Protein AF-A0A4W3JSJ1-F1 (afdb_monomer_lite)

Structure (mmCIF, N/CA/C/O backbone):
data_AF-A0A4W3JSJ1-F1
#
_entry.id   AF-A0A4W3JSJ1-F1
#
loop_
_atom_site.group_PDB
_atom_site.id
_atom_site.type_symbol
_atom_site.label_atom_id
_atom_site.label_alt_id
_atom_site.label_comp_id
_atom_site.label_asym_id
_atom_site.label_entity_id
_atom_site.label_seq_id
_atom_site.pdbx_PDB_ins_code
_atom_site.Cartn_x
_atom_site.Cartn_y
_atom_site.Cartn_z
_atom_site.occupancy
_atom_site.B_iso_or_equiv
_atom_site.auth_seq_id
_atom_site.auth_comp_id
_atom_site.auth_asym_id
_atom_site.auth_atom_id
_atom_site.pdbx_PDB_model_num
ATOM 1 N N . MET A 1 1 ? 6.054 3.143 -50.661 1.00 61.31 1 MET A N 1
ATOM 2 C CA . MET A 1 1 ? 5.652 1.878 -50.011 1.00 61.31 1 MET A CA 1
ATOM 3 C C . MET A 1 1 ? 6.726 0.797 -50.128 1.00 61.31 1 MET A C 1
ATOM 5 O O . MET A 1 1 ? 7.417 0.605 -49.146 1.00 61.31 1 MET A O 1
ATOM 9 N N . ALA A 1 2 ? 6.970 0.144 -51.275 1.00 72.00 2 ALA A N 1
ATOM 10 C CA . ALA A 1 2 ? 7.934 -0.980 -51.334 1.00 72.00 2 ALA A CA 1
ATOM 11 C C . ALA A 1 2 ? 9.383 -0.620 -50.920 1.00 72.00 2 ALA A C 1
ATOM 13 O O . ALA A 1 2 ? 9.986 -1.323 -50.118 1.00 72.00 2 ALA A O 1
ATOM 14 N N . ILE A 1 3 ? 9.917 0.514 -51.394 1.00 77.00 3 ILE A N 1
ATOM 15 C CA . ILE A 1 3 ? 11.263 0.997 -51.008 1.00 77.00 3 ILE A CA 1
ATOM 16 C C . ILE A 1 3 ? 11.329 1.324 -49.507 1.00 77.00 3 ILE A C 1
ATOM 18 O O . ILE A 1 3 ? 12.314 1.034 -48.839 1.00 77.00 3 ILE A O 1
ATOM 22 N N . GLU A 1 4 ? 10.259 1.895 -48.958 1.00 78.38 4 GLU A N 1
ATOM 23 C CA . GLU A 1 4 ? 10.170 2.245 -47.539 1.00 78.38 4 GLU A CA 1
ATOM 24 C C . GLU A 1 4 ? 10.127 0.998 -46.648 1.00 78.38 4 GLU A C 1
ATOM 26 O O . GLU A 1 4 ? 10.831 0.941 -45.642 1.00 78.38 4 GLU A O 1
ATOM 31 N N . ARG A 1 5 ? 9.388 -0.042 -47.061 1.00 87.81 5 ARG A N 1
ATOM 32 C CA . ARG A 1 5 ? 9.402 -1.349 -46.392 1.00 87.81 5 ARG A CA 1
ATOM 33 C C . ARG A 1 5 ? 10.772 -2.011 -46.449 1.00 87.81 5 ARG A C 1
ATOM 35 O O . ARG A 1 5 ? 11.227 -2.509 -45.426 1.00 87.81 5 ARG A O 1
ATOM 42 N N . ALA A 1 6 ? 11.445 -1.974 -47.599 1.00 85.25 6 ALA A N 1
ATOM 43 C CA . ALA A 1 6 ? 12.802 -2.497 -47.736 1.00 85.25 6 ALA A CA 1
ATOM 44 C C . ALA A 1 6 ? 13.790 -1.758 -46.814 1.00 85.25 6 ALA A C 1
ATOM 46 O O . ALA A 1 6 ? 14.608 -2.389 -46.147 1.00 85.25 6 ALA A O 1
ATOM 47 N N . ASN A 1 7 ? 13.666 -0.433 -46.696 1.00 87.38 7 ASN A N 1
ATOM 48 C CA . ASN A 1 7 ? 14.475 0.360 -45.770 1.00 87.38 7 ASN A CA 1
ATOM 49 C C . ASN A 1 7 ? 14.185 -0.003 -44.307 1.00 87.38 7 ASN A C 1
ATOM 51 O O . ASN A 1 7 ? 15.119 -0.217 -43.539 1.00 87.38 7 ASN A O 1
ATOM 55 N N . LEU A 1 8 ? 12.911 -0.125 -43.919 1.00 89.31 8 LEU A N 1
ATOM 56 C CA . LEU A 1 8 ? 12.515 -0.551 -42.571 1.00 89.31 8 LEU A CA 1
ATOM 57 C C . LEU A 1 8 ? 13.001 -1.966 -42.244 1.00 89.31 8 LEU A C 1
ATOM 59 O O . LEU A 1 8 ? 13.513 -2.187 -41.149 1.00 89.31 8 LEU A O 1
ATOM 63 N N . LEU A 1 9 ? 12.914 -2.896 -43.196 1.00 91.44 9 LEU A N 1
ATOM 64 C CA . LEU A 1 9 ? 13.465 -4.243 -43.066 1.00 91.44 9 LEU A CA 1
ATOM 65 C C . LEU A 1 9 ? 14.980 -4.207 -42.857 1.00 91.44 9 LEU A C 1
ATOM 67 O O . LEU A 1 9 ? 15.480 -4.872 -41.953 1.00 91.44 9 LEU A O 1
ATOM 71 N N . ASN A 1 10 ? 15.711 -3.421 -43.648 1.00 90.44 10 ASN A N 1
ATOM 72 C CA . ASN A 1 10 ? 17.160 -3.285 -43.503 1.00 90.44 10 ASN A CA 1
ATOM 73 C C . ASN A 1 10 ? 17.536 -2.692 -42.140 1.00 90.44 10 ASN A C 1
ATOM 75 O O . ASN A 1 10 ? 18.418 -3.221 -41.465 1.00 90.44 10 ASN A O 1
ATOM 79 N N . MET A 1 11 ? 16.825 -1.654 -41.693 1.00 89.25 11 MET A N 1
ATOM 80 C CA . MET A 1 11 ? 17.027 -1.058 -40.370 1.00 89.25 11 MET A CA 1
ATOM 81 C C . MET A 1 11 ? 16.729 -2.051 -39.244 1.00 89.25 11 MET A C 1
ATOM 83 O O . MET A 1 11 ? 17.527 -2.179 -38.317 1.00 89.25 11 MET A O 1
ATOM 87 N N . ALA A 1 12 ? 15.620 -2.791 -39.333 1.00 92.81 12 ALA A N 1
ATOM 88 C CA . ALA A 1 12 ? 15.273 -3.824 -38.362 1.00 92.81 1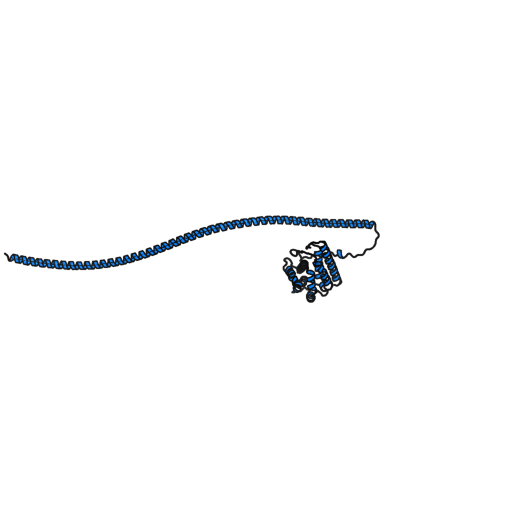2 ALA A CA 1
ATOM 89 C C . ALA A 1 12 ? 16.316 -4.945 -38.339 1.00 92.81 12 ALA A C 1
ATOM 91 O O . ALA A 1 12 ? 16.757 -5.348 -37.269 1.00 92.81 12 ALA A O 1
ATOM 92 N N . ASN A 1 13 ? 16.770 -5.403 -39.505 1.00 92.88 13 ASN A N 1
ATOM 93 C CA . ASN A 1 13 ? 17.790 -6.437 -39.631 1.00 92.88 13 ASN A CA 1
ATOM 94 C C . ASN A 1 13 ? 19.116 -6.013 -38.985 1.00 92.88 13 ASN A C 1
ATOM 96 O O . ASN A 1 13 ? 19.676 -6.763 -38.189 1.00 92.88 13 ASN A O 1
ATOM 100 N N . LEU A 1 14 ? 19.594 -4.799 -39.274 1.00 91.00 14 LEU A N 1
ATOM 101 C CA . LEU A 1 14 ? 20.822 -4.265 -38.680 1.00 91.00 14 LEU A CA 1
ATOM 102 C C . LEU A 1 14 ? 20.681 -4.060 -37.170 1.00 91.00 14 LEU A C 1
ATOM 104 O O . LEU A 1 14 ? 21.581 -4.423 -36.420 1.00 91.00 14 LEU A O 1
ATOM 108 N N . SER A 1 15 ? 19.544 -3.530 -36.717 1.00 92.81 15 SER A N 1
ATOM 109 C CA . SER A 1 15 ? 19.292 -3.304 -35.294 1.00 92.81 15 SER A CA 1
ATOM 110 C C . SER A 1 15 ? 19.188 -4.613 -34.505 1.00 92.81 15 SER A C 1
ATOM 112 O O . SER A 1 15 ? 19.802 -4.725 -33.449 1.00 92.81 15 SER A O 1
ATOM 114 N N . ILE A 1 16 ? 18.482 -5.623 -35.025 1.00 94.00 16 ILE A N 1
ATOM 115 C CA . ILE A 1 16 ? 18.347 -6.939 -34.381 1.00 94.00 16 ILE A CA 1
ATOM 116 C C . ILE A 1 16 ? 19.699 -7.653 -34.327 1.00 94.00 16 ILE A C 1
ATOM 118 O O . ILE A 1 16 ? 20.089 -8.132 -33.265 1.00 94.00 16 ILE A O 1
ATOM 122 N N . LYS A 1 17 ? 20.437 -7.705 -35.445 1.00 90.31 17 LYS A N 1
ATOM 123 C CA . LYS A 1 17 ? 21.762 -8.343 -35.485 1.00 90.31 17 LYS A CA 1
ATOM 124 C C . LYS A 1 17 ? 22.750 -7.649 -34.556 1.00 90.31 17 LYS A C 1
ATOM 126 O O . LYS A 1 17 ? 23.357 -8.316 -33.725 1.00 90.31 17 LYS A O 1
ATOM 131 N N . GLY A 1 18 ? 22.840 -6.321 -34.641 1.00 88.00 18 GLY A N 1
ATOM 132 C CA . GLY A 1 18 ? 23.713 -5.528 -33.780 1.00 88.00 18 GLY A CA 1
ATOM 133 C C . GLY A 1 18 ? 23.373 -5.691 -32.299 1.00 88.00 18 GLY A C 1
ATOM 134 O O . GLY A 1 18 ? 24.276 -5.834 -31.480 1.00 88.00 18 GLY A O 1
ATOM 135 N N . LEU A 1 19 ? 22.083 -5.750 -31.948 1.00 90.12 19 LEU A N 1
ATOM 136 C CA . LEU A 1 19 ? 21.652 -6.008 -30.575 1.00 90.12 19 LEU A CA 1
ATOM 137 C C . LEU A 1 19 ? 22.070 -7.404 -30.097 1.00 90.12 19 LEU A C 1
ATOM 139 O O . LEU A 1 19 ? 22.596 -7.518 -28.997 1.00 90.12 19 LEU A O 1
ATOM 143 N N . ILE A 1 20 ? 21.869 -8.454 -30.900 1.00 89.69 20 ILE A N 1
ATOM 144 C CA . ILE A 1 20 ? 22.255 -9.826 -30.528 1.00 89.69 20 ILE A CA 1
ATOM 145 C C . ILE A 1 20 ? 23.770 -9.927 -30.340 1.00 89.69 20 ILE A C 1
ATOM 147 O O . ILE A 1 20 ? 24.225 -10.412 -29.307 1.00 89.69 20 ILE A O 1
ATOM 151 N N . GLU A 1 21 ? 24.554 -9.451 -31.307 1.00 88.38 21 GLU A N 1
ATOM 152 C CA . GLU A 1 21 ? 26.019 -9.497 -31.250 1.00 88.38 21 GLU A CA 1
ATOM 153 C C . GLU A 1 21 ? 26.554 -8.707 -30.051 1.00 88.38 21 GLU A C 1
ATOM 155 O O . GLU A 1 21 ? 27.370 -9.217 -29.277 1.00 88.38 21 GLU A O 1
ATOM 160 N N . SER A 1 22 ? 26.043 -7.490 -29.844 1.00 86.44 22 SER A N 1
ATOM 161 C CA . SER A 1 22 ? 26.464 -6.642 -28.731 1.00 86.44 22 SER A CA 1
ATOM 162 C C . SER A 1 22 ? 26.055 -7.241 -27.380 1.00 86.44 22 SER A C 1
ATOM 164 O O . SER A 1 22 ? 26.890 -7.322 -26.478 1.00 86.44 22 SER A O 1
ATOM 166 N N . ALA A 1 23 ? 24.837 -7.775 -27.251 1.00 85.62 23 ALA A N 1
ATOM 167 C CA . ALA A 1 23 ? 24.360 -8.411 -26.023 1.00 85.62 23 ALA A CA 1
ATOM 168 C C . ALA A 1 23 ? 25.149 -9.682 -25.669 1.00 85.62 23 ALA A C 1
ATOM 170 O O . ALA A 1 23 ? 25.528 -9.875 -24.512 1.00 85.62 23 ALA A O 1
ATOM 171 N N . LEU A 1 24 ? 25.445 -10.530 -26.661 1.00 83.25 24 LEU A N 1
ATOM 172 C CA . LEU A 1 24 ? 26.255 -11.736 -26.467 1.00 83.25 24 LEU A CA 1
ATOM 173 C C . LEU A 1 24 ? 27.697 -11.397 -26.071 1.00 83.25 24 LEU A C 1
ATOM 175 O O . LEU A 1 24 ? 28.272 -12.091 -25.236 1.00 83.25 24 LEU A O 1
ATOM 179 N N . SER A 1 25 ? 28.264 -10.316 -26.619 1.00 80.69 25 SER A N 1
ATOM 180 C CA . SER A 1 25 ? 29.590 -9.829 -26.218 1.00 80.69 25 SER A CA 1
ATOM 181 C C . SER A 1 25 ? 29.610 -9.237 -24.802 1.00 80.69 25 SER A C 1
ATOM 183 O O . SER A 1 25 ? 30.614 -9.343 -24.101 1.00 80.69 25 SER A O 1
ATOM 185 N N . PHE A 1 26 ? 28.495 -8.640 -24.365 1.00 77.88 26 PHE A N 1
ATOM 186 C CA . PHE A 1 26 ? 28.358 -8.001 -23.057 1.00 77.88 26 PHE A CA 1
ATOM 187 C C . PHE A 1 26 ? 28.199 -9.021 -21.915 1.00 77.88 26 PHE A C 1
ATOM 189 O O . PHE A 1 26 ? 28.711 -8.803 -20.817 1.00 77.88 26 PHE A O 1
ATOM 196 N N . GLY A 1 27 ? 27.523 -10.151 -22.167 1.00 71.81 27 GLY A N 1
ATOM 197 C CA . GLY A 1 27 ? 27.492 -11.320 -21.273 1.00 71.81 27 GLY A CA 1
ATOM 198 C C . GLY A 1 27 ? 26.774 -11.122 -19.928 1.00 71.81 27 GLY A C 1
ATOM 199 O O . GLY A 1 27 ? 26.917 -11.950 -19.029 1.00 71.81 27 GLY A O 1
ATOM 200 N N . ARG A 1 28 ? 26.018 -10.031 -19.768 1.00 79.94 28 ARG A N 1
ATOM 201 C CA . ARG A 1 28 ? 25.217 -9.697 -18.577 1.00 79.94 28 ARG A CA 1
ATOM 202 C C . ARG A 1 28 ? 23.780 -9.371 -18.981 1.00 79.94 28 ARG A C 1
ATOM 204 O O . ARG A 1 28 ? 23.524 -9.059 -20.141 1.00 79.94 28 ARG A O 1
ATOM 211 N N . THR A 1 29 ? 22.864 -9.413 -18.016 1.00 84.38 29 THR A N 1
ATOM 212 C CA . THR A 1 29 ? 21.471 -8.987 -18.202 1.00 84.38 29 THR A CA 1
ATOM 213 C C . THR A 1 29 ? 21.416 -7.526 -18.659 1.00 84.38 29 THR A C 1
ATOM 215 O O . THR A 1 29 ? 22.067 -6.668 -18.060 1.00 84.38 29 THR A O 1
ATOM 218 N N . LEU A 1 30 ? 20.653 -7.250 -19.719 1.00 87.06 30 LEU A N 1
ATOM 219 C CA . LEU A 1 30 ? 20.476 -5.904 -20.267 1.00 87.06 30 LEU A CA 1
ATOM 220 C C . LEU A 1 30 ? 19.443 -5.114 -19.459 1.00 87.06 30 LEU A C 1
ATOM 222 O O . LEU A 1 30 ? 18.371 -5.636 -19.139 1.00 87.06 30 LEU A O 1
ATOM 226 N N . ASP A 1 31 ? 19.744 -3.849 -19.187 1.00 86.25 31 ASP A N 1
ATOM 227 C CA . ASP A 1 31 ? 18.828 -2.884 -18.581 1.00 86.25 31 ASP A CA 1
ATOM 228 C C . ASP A 1 31 ? 18.267 -1.903 -19.629 1.00 86.25 31 ASP A C 1
ATOM 230 O O . ASP A 1 31 ? 18.554 -1.991 -20.827 1.00 86.25 31 ASP A O 1
ATOM 234 N N . SER A 1 32 ? 17.408 -0.983 -19.190 1.00 81.94 32 SER A N 1
ATOM 235 C CA . SER A 1 32 ? 16.757 0.001 -20.057 1.00 81.94 32 SER A CA 1
ATOM 236 C C . SER A 1 32 ? 17.676 1.122 -20.549 1.00 81.94 32 SER A C 1
ATOM 238 O O . SER A 1 32 ? 17.326 1.793 -21.524 1.00 81.94 32 SER A O 1
ATOM 240 N N . ASP A 1 33 ? 18.857 1.294 -19.951 1.00 81.00 33 ASP A N 1
ATOM 241 C CA . ASP A 1 33 ? 19.857 2.293 -20.347 1.00 81.00 33 ASP A CA 1
ATOM 242 C C . ASP A 1 33 ? 20.770 1.789 -21.481 1.00 81.00 33 ASP A C 1
ATOM 244 O O . ASP A 1 33 ? 21.545 2.554 -22.065 1.00 81.00 33 ASP A O 1
ATOM 248 N N . TYR A 1 34 ? 20.666 0.509 -21.848 1.00 85.12 34 TYR A N 1
ATOM 249 C CA . TYR A 1 34 ? 21.478 -0.085 -22.899 1.00 85.12 34 TYR A CA 1
ATOM 250 C C . TYR A 1 34 ? 21.106 0.445 -24.298 1.00 85.12 34 TYR A C 1
ATOM 252 O O . TYR A 1 34 ? 20.073 0.099 -24.878 1.00 85.12 34 TYR A O 1
ATOM 260 N N . ALA A 1 35 ? 21.980 1.274 -24.876 1.00 83.94 35 ALA A N 1
ATOM 261 C CA . ALA A 1 35 ? 21.709 2.008 -26.116 1.00 83.94 35 ALA A CA 1
ATOM 262 C C . ALA A 1 35 ? 21.294 1.134 -27.326 1.00 83.94 35 ALA A C 1
ATOM 264 O O . ALA A 1 35 ? 20.301 1.483 -27.974 1.00 83.94 35 ALA A O 1
ATOM 265 N N . PRO A 1 36 ? 21.938 -0.019 -27.627 1.00 86.75 36 PRO A N 1
ATOM 266 C CA . PRO A 1 36 ? 21.490 -0.890 -28.721 1.00 86.75 36 PRO A CA 1
ATOM 267 C C . PRO A 1 36 ? 20.053 -1.397 -28.537 1.00 86.75 36 PRO A C 1
ATOM 269 O O . PRO A 1 36 ? 19.311 -1.564 -29.507 1.00 86.75 36 PRO A O 1
ATOM 272 N N . LEU A 1 37 ? 19.634 -1.607 -27.285 1.00 88.81 37 LEU A N 1
ATOM 273 C CA . LEU A 1 37 ? 18.285 -2.051 -26.954 1.00 88.81 37 LEU A CA 1
ATOM 274 C C . LEU A 1 37 ? 17.259 -0.917 -27.082 1.00 88.81 37 LEU A C 1
ATOM 276 O O . LEU A 1 37 ? 16.163 -1.135 -27.602 1.00 88.81 37 LEU A O 1
ATOM 280 N N . GLN A 1 38 ? 17.614 0.304 -26.674 1.00 87.69 38 GLN A N 1
ATOM 281 C CA . GLN A 1 38 ? 16.773 1.480 -26.914 1.00 87.69 38 GLN A CA 1
ATOM 282 C C . GLN A 1 38 ? 16.535 1.684 -28.414 1.00 87.69 38 GLN A C 1
ATOM 284 O O . GLN A 1 38 ? 15.391 1.852 -28.842 1.00 87.69 38 GLN A O 1
ATOM 289 N N . GLN A 1 39 ? 17.596 1.591 -29.221 1.00 86.69 39 GLN A N 1
ATOM 290 C CA . GLN A 1 39 ? 17.512 1.713 -30.673 1.00 86.69 39 GLN A CA 1
ATOM 291 C C . GLN A 1 39 ? 16.602 0.641 -31.284 1.00 86.69 39 GLN A C 1
ATOM 293 O O . GLN A 1 39 ? 15.748 0.961 -32.113 1.00 86.69 39 GLN A O 1
ATOM 298 N N . PHE A 1 40 ? 16.725 -0.608 -30.829 1.00 92.69 40 PHE A N 1
ATOM 299 C CA . PHE A 1 40 ? 15.843 -1.696 -31.242 1.00 92.69 40 PHE A CA 1
ATOM 300 C C . PHE A 1 40 ? 14.364 -1.374 -31.013 1.00 92.69 40 PHE A C 1
ATOM 302 O O . PHE A 1 40 ? 13.563 -1.496 -31.941 1.00 92.69 40 PHE A O 1
ATOM 309 N N . PHE A 1 41 ? 13.985 -0.900 -29.823 1.00 91.94 41 PHE A N 1
ATOM 310 C CA . PHE A 1 41 ? 12.584 -0.566 -29.552 1.00 91.94 41 PHE A CA 1
ATOM 311 C C . PHE A 1 41 ? 12.063 0.570 -30.434 1.00 91.94 41 PHE A C 1
ATOM 313 O O . PHE A 1 41 ? 10.909 0.520 -30.866 1.00 91.94 41 PHE A O 1
ATOM 320 N N . VAL A 1 42 ? 12.899 1.563 -30.746 1.00 89.31 42 VAL A N 1
ATOM 321 C CA . VAL A 1 42 ? 12.520 2.647 -31.659 1.00 89.31 42 VAL A CA 1
ATOM 322 C C . VAL A 1 42 ? 12.305 2.106 -33.074 1.00 89.31 42 VAL A C 1
ATOM 324 O O . VAL A 1 42 ? 11.280 2.403 -33.688 1.00 89.31 42 VAL A O 1
ATOM 327 N N . VAL A 1 43 ? 13.213 1.276 -33.594 1.00 91.31 43 VAL A N 1
ATOM 328 C CA . VAL A 1 43 ? 13.074 0.678 -34.933 1.00 91.31 43 VAL A CA 1
ATOM 329 C C . VAL A 1 43 ? 11.835 -0.219 -35.011 1.00 91.31 43 VAL A C 1
ATOM 331 O O . VAL A 1 43 ? 11.063 -0.121 -35.968 1.00 91.31 43 VAL A O 1
ATOM 334 N N . MET A 1 44 ? 11.581 -1.029 -33.980 1.00 94.12 44 MET A N 1
ATOM 335 C CA . MET A 1 44 ? 10.384 -1.870 -33.906 1.00 94.12 44 MET A CA 1
ATOM 336 C C . MET A 1 44 ? 9.093 -1.056 -33.870 1.00 94.12 44 MET A C 1
ATOM 338 O O . MET A 1 44 ? 8.129 -1.407 -34.548 1.00 94.12 44 MET A O 1
ATOM 342 N N . GLU A 1 45 ? 9.065 0.057 -33.137 1.00 92.00 45 GLU A N 1
ATOM 343 C CA . GLU A 1 45 ? 7.921 0.967 -33.132 1.00 92.00 45 GLU A CA 1
ATOM 344 C C . GLU A 1 45 ? 7.631 1.522 -34.535 1.00 92.00 45 GLU A C 1
ATOM 346 O O . GLU A 1 45 ? 6.472 1.553 -34.948 1.00 92.00 45 GLU A O 1
ATOM 351 N N . HIS A 1 46 ? 8.661 1.917 -35.291 1.00 89.81 46 HIS A N 1
ATOM 352 C CA . HIS A 1 46 ? 8.493 2.399 -36.666 1.00 89.81 46 HIS A CA 1
ATOM 353 C C . HIS A 1 46 ? 7.975 1.298 -37.596 1.00 89.81 46 HIS A C 1
ATOM 355 O O . HIS A 1 46 ? 7.035 1.533 -38.358 1.00 89.81 46 HIS A O 1
ATOM 361 N N . CYS A 1 47 ? 8.520 0.084 -37.483 1.00 92.69 47 CYS A N 1
ATOM 362 C CA . CYS A 1 47 ? 8.061 -1.070 -38.256 1.00 92.69 47 CYS A CA 1
ATOM 363 C C . CYS A 1 47 ? 6.578 -1.364 -38.002 1.00 92.69 47 CYS A C 1
ATOM 365 O O . CYS A 1 47 ? 5.816 -1.566 -38.946 1.00 92.69 47 CYS A O 1
ATOM 367 N N . LEU A 1 48 ? 6.150 -1.333 -36.737 1.00 92.56 48 LEU A N 1
ATOM 368 C CA . LEU A 1 48 ? 4.759 -1.585 -36.369 1.00 92.56 48 LEU A CA 1
ATOM 369 C C . LEU A 1 48 ? 3.833 -0.396 -36.655 1.00 92.56 48 LEU A C 1
ATOM 371 O O . LEU A 1 48 ? 2.626 -0.585 -36.744 1.00 92.56 48 LEU A O 1
ATOM 375 N N . LYS A 1 49 ? 4.337 0.830 -36.801 1.00 90.50 49 LYS A N 1
ATOM 376 C CA . LYS A 1 49 ? 3.517 1.984 -37.207 1.00 90.50 49 LYS A CA 1
ATOM 377 C C . LYS A 1 49 ? 3.304 2.065 -38.718 1.00 90.50 49 LYS A C 1
ATOM 379 O O . LYS A 1 49 ? 2.328 2.678 -39.150 1.00 90.50 49 LYS A O 1
ATOM 384 N N . HIS A 1 50 ? 4.190 1.475 -39.517 1.00 90.81 50 HIS A N 1
ATOM 385 C CA . HIS A 1 50 ? 4.128 1.573 -40.972 1.00 90.81 50 HIS A CA 1
ATOM 386 C C . HIS A 1 50 ? 2.828 0.967 -41.527 1.00 90.81 50 HIS A C 1
ATOM 388 O O . HIS A 1 50 ? 2.587 -0.237 -41.425 1.00 90.81 50 HIS A O 1
ATOM 394 N N . GLY A 1 51 ? 2.015 1.803 -42.178 1.00 87.25 51 GLY A N 1
ATOM 395 C CA . GLY A 1 51 ? 0.735 1.411 -42.777 1.00 87.25 51 GLY A CA 1
ATOM 396 C C . GLY A 1 51 ? -0.408 1.230 -41.772 1.00 87.25 51 GLY A C 1
ATOM 397 O O . GLY A 1 51 ? -1.404 0.589 -42.100 1.00 87.25 51 GLY A O 1
ATOM 398 N N . LEU A 1 52 ? -0.286 1.759 -40.548 1.00 89.81 52 LEU A N 1
ATOM 399 C CA . LEU A 1 52 ? -1.382 1.778 -39.577 1.00 89.81 52 LEU A CA 1
ATOM 400 C C . LEU A 1 52 ? -2.467 2.783 -40.015 1.00 89.81 52 LEU A C 1
ATOM 402 O O . LEU A 1 52 ? -2.192 3.959 -40.253 1.00 89.81 52 LEU A O 1
ATOM 406 N N . LYS A 1 53 ? -3.725 2.338 -40.081 1.00 87.88 53 LYS A N 1
ATOM 407 C CA . LYS A 1 53 ? -4.873 3.147 -40.514 1.00 87.88 53 LYS A CA 1
ATOM 408 C C . LYS A 1 53 ? -5.196 4.232 -39.485 1.00 87.88 53 LYS A C 1
ATOM 410 O O . LYS A 1 53 ? -5.754 3.955 -38.422 1.00 87.88 53 LYS A O 1
ATOM 415 N N . VAL A 1 54 ? -4.958 5.495 -39.830 1.00 68.62 54 VAL A N 1
ATOM 416 C CA . VAL A 1 54 ? -5.297 6.642 -38.971 1.00 68.62 54 VAL A CA 1
ATOM 417 C C . VAL A 1 54 ? -6.785 7.000 -39.121 1.00 68.62 54 VAL A C 1
ATOM 419 O O . VAL A 1 54 ? -7.148 7.919 -39.852 1.00 68.62 54 VAL A O 1
ATOM 422 N N . LYS A 1 55 ? -7.694 6.286 -38.441 1.00 57.06 55 LYS A N 1
ATOM 423 C CA . LYS A 1 55 ? -9.109 6.708 -38.357 1.00 57.06 55 LYS A CA 1
ATOM 424 C C . LYS A 1 55 ? -9.328 7.656 -37.173 1.00 57.06 55 LYS A C 1
ATOM 426 O O . LYS A 1 55 ? -9.338 7.216 -36.029 1.00 57.06 55 LYS A O 1
ATOM 431 N N . LYS A 1 56 ? -9.600 8.937 -37.453 1.00 48.50 56 LYS A N 1
ATOM 432 C CA . LYS A 1 56 ? -10.256 9.855 -36.504 1.00 48.50 56 LYS A CA 1
ATOM 433 C C . LYS A 1 56 ? -11.754 9.537 -36.487 1.00 48.50 56 LYS A C 1
ATOM 435 O O . LYS A 1 56 ? -12.492 10.039 -37.329 1.00 48.50 56 LYS A O 1
ATOM 440 N N . SER A 1 57 ? -12.207 8.665 -35.590 1.00 44.03 57 SER A N 1
ATOM 441 C CA . SER A 1 57 ? -13.645 8.447 -35.378 1.00 44.03 57 SER A CA 1
ATOM 442 C C . SER A 1 57 ? -14.120 9.259 -34.176 1.00 44.03 57 SER A C 1
ATOM 444 O O . SER A 1 57 ? -13.525 9.176 -33.107 1.00 44.03 57 SER A O 1
ATOM 446 N N . PHE A 1 58 ? -15.203 10.022 -34.340 1.00 48.84 58 PHE A N 1
ATOM 447 C CA . PHE A 1 58 ? -15.786 10.880 -33.296 1.00 48.84 58 PHE A CA 1
ATOM 448 C C . PHE A 1 58 ? -16.434 10.076 -32.146 1.00 48.84 58 PHE A C 1
ATOM 450 O O . PHE A 1 58 ? -16.713 10.635 -31.093 1.00 48.84 58 PHE A O 1
ATOM 457 N N . LEU A 1 59 ? -16.641 8.763 -32.327 1.00 53.22 59 LEU A N 1
ATOM 458 C CA . LEU A 1 59 ? -17.227 7.853 -31.328 1.00 53.22 59 LEU A CA 1
ATOM 459 C C . LEU A 1 59 ? -16.529 6.476 -31.255 1.00 53.22 59 LEU A C 1
ATOM 461 O O . LEU A 1 59 ? -17.039 5.551 -30.630 1.00 53.22 59 LEU A O 1
ATOM 465 N N . GLY A 1 60 ? -15.388 6.301 -31.931 1.00 44.97 60 GLY A N 1
ATOM 466 C CA . GLY A 1 60 ? -14.720 5.005 -32.074 1.00 44.97 60 GLY A CA 1
ATOM 467 C C . GLY A 1 60 ? -13.274 5.055 -31.603 1.00 44.97 60 GLY A C 1
ATOM 468 O O . GLY A 1 60 ? -12.519 5.911 -32.051 1.00 44.97 60 GLY A O 1
ATOM 469 N N . HIS A 1 61 ? -12.920 4.124 -30.717 1.00 46.16 61 HIS A N 1
ATOM 470 C CA . HIS A 1 61 ? -11.579 3.773 -30.249 1.00 46.16 61 HIS A CA 1
ATOM 471 C C . HIS A 1 61 ? -10.480 4.191 -31.240 1.00 46.16 61 HIS A C 1
ATOM 473 O O . HIS A 1 61 ? -10.445 3.716 -32.378 1.00 46.16 61 HIS A O 1
ATOM 479 N N . ASN A 1 62 ? -9.590 5.094 -30.813 1.00 50.56 62 ASN A N 1
ATOM 480 C CA . ASN A 1 62 ? -8.417 5.475 -31.597 1.00 50.56 62 ASN A CA 1
ATOM 481 C C . ASN A 1 62 ? -7.659 4.202 -32.003 1.00 50.56 62 ASN A C 1
ATOM 483 O O . ASN A 1 62 ? -7.178 3.476 -31.127 1.00 50.56 62 ASN A O 1
ATOM 487 N N . LYS A 1 63 ? -7.524 3.951 -33.315 1.00 64.94 63 LYS A N 1
ATOM 488 C CA . LYS A 1 63 ? -6.721 2.852 -33.888 1.00 64.94 63 LYS A CA 1
ATOM 489 C C . LYS A 1 63 ? -5.232 3.155 -33.735 1.00 64.94 63 LYS A C 1
ATOM 491 O O . LYS A 1 63 ? -4.511 3.423 -34.687 1.00 64.94 63 LYS A O 1
ATOM 496 N N . SER A 1 64 ? -4.815 3.224 -32.482 1.00 81.75 64 SER A N 1
ATOM 497 C CA . SER A 1 64 ? -3.436 3.383 -32.055 1.00 81.75 64 SER A CA 1
ATOM 498 C C . SER A 1 64 ? -2.686 2.060 -32.182 1.00 81.75 64 SER A C 1
ATOM 500 O O . SER A 1 64 ? -3.303 1.001 -32.300 1.00 81.75 64 SER A O 1
ATOM 502 N N . LEU A 1 65 ? -1.356 2.117 -32.088 1.00 87.25 65 LEU A N 1
ATOM 503 C CA . LEU A 1 65 ? -0.493 0.934 -32.088 1.00 87.25 65 LEU A CA 1
ATOM 504 C C . LEU A 1 65 ? -0.870 -0.086 -30.991 1.00 87.25 65 LEU A C 1
ATOM 506 O O . LEU A 1 65 ? -0.594 -1.269 -31.139 1.00 87.25 65 LEU A O 1
ATOM 510 N N . TRP A 1 66 ? -1.541 0.348 -29.919 1.00 91.31 66 TRP A N 1
ATOM 511 C CA . TRP A 1 66 ? -2.031 -0.549 -28.872 1.00 91.31 66 TRP A CA 1
ATOM 512 C C . TRP A 1 66 ? -3.111 -1.521 -29.356 1.00 91.31 66 TRP A C 1
ATOM 514 O O . TRP A 1 66 ? -3.105 -2.669 -28.939 1.00 91.31 66 TRP A O 1
ATOM 524 N N . GLY A 1 67 ? -4.007 -1.101 -30.255 1.00 89.19 67 GLY A N 1
ATOM 525 C CA . GLY A 1 67 ? -5.156 -1.917 -30.675 1.00 89.19 67 GLY A CA 1
ATOM 526 C C . GLY A 1 67 ? -4.771 -3.286 -31.261 1.00 89.19 67 GLY A C 1
ATOM 527 O O . GLY A 1 67 ? -5.267 -4.304 -30.779 1.00 89.19 67 GLY A O 1
ATOM 528 N N . PRO A 1 68 ? -3.855 -3.347 -32.247 1.00 89.88 68 PRO A N 1
ATOM 529 C CA . PRO A 1 68 ? -3.329 -4.614 -32.753 1.00 89.88 68 PRO A CA 1
ATOM 530 C C . PRO A 1 68 ? -2.634 -5.466 -31.688 1.00 89.88 68 PRO A C 1
ATOM 532 O O . PRO A 1 68 ? -2.745 -6.684 -31.720 1.00 89.88 68 PRO A O 1
ATOM 535 N N . LEU A 1 69 ? -1.914 -4.847 -30.749 1.00 91.81 69 LEU A N 1
ATOM 536 C CA . LEU A 1 69 ? -1.162 -5.568 -29.716 1.00 91.81 69 LEU A CA 1
ATOM 537 C C . LEU A 1 69 ? -2.078 -6.133 -28.623 1.00 91.81 69 LEU A C 1
ATOM 539 O O . LEU A 1 69 ? -1.844 -7.229 -28.124 1.00 91.81 69 LEU A O 1
ATOM 543 N N . GLU A 1 70 ? -3.160 -5.430 -28.301 1.00 90.56 70 GLU A N 1
ATOM 544 C CA . GLU A 1 70 ? -4.203 -5.906 -27.392 1.00 90.56 70 GLU A CA 1
ATOM 545 C C . GLU A 1 70 ? -4.912 -7.142 -27.963 1.00 90.56 70 GLU A C 1
ATOM 547 O O . GLU A 1 70 ? -5.250 -8.060 -27.224 1.00 90.56 70 GLU A O 1
ATOM 552 N N . LEU A 1 71 ? -5.049 -7.240 -29.292 1.00 89.12 71 LEU A N 1
ATOM 553 C CA . LEU A 1 71 ? -5.641 -8.408 -29.948 1.00 89.12 71 LEU A CA 1
ATOM 554 C C . LEU A 1 71 ? -4.867 -9.712 -29.679 1.00 89.12 71 LEU A C 1
ATOM 556 O O . LEU A 1 71 ? -5.467 -10.787 -29.734 1.00 89.12 71 LEU A O 1
ATOM 560 N N . VAL A 1 72 ? -3.569 -9.636 -29.357 1.00 90.19 72 VAL A N 1
ATOM 561 C CA . VAL A 1 72 ? -2.733 -10.815 -29.076 1.00 90.19 72 VAL A CA 1
ATOM 562 C C . VAL A 1 72 ? -3.321 -11.649 -27.938 1.00 90.19 72 VAL A C 1
ATOM 564 O O . VAL A 1 72 ? -3.306 -12.873 -28.042 1.00 90.19 72 VAL A O 1
ATOM 567 N N . GLU A 1 73 ? -3.914 -11.030 -26.908 1.00 90.25 73 GLU A N 1
ATOM 568 C CA . GLU A 1 73 ? -4.508 -11.766 -25.776 1.00 90.25 73 GLU A CA 1
ATOM 569 C C . GLU A 1 73 ? -5.623 -12.725 -26.224 1.00 90.25 73 GLU A C 1
ATOM 571 O O . GLU A 1 73 ? -5.802 -13.797 -25.650 1.00 90.25 73 GLU A O 1
ATOM 576 N N . LYS A 1 74 ? -6.358 -12.358 -27.285 1.00 87.25 74 LYS A N 1
ATOM 577 C CA . LYS A 1 74 ? -7.460 -13.161 -27.835 1.00 87.25 74 LYS A CA 1
ATOM 578 C C . LYS A 1 74 ? -6.963 -14.300 -28.716 1.00 87.25 74 LYS A C 1
ATOM 580 O O . LYS A 1 74 ? -7.698 -15.257 -28.943 1.00 87.25 74 LYS A O 1
ATOM 585 N N . LEU A 1 75 ? -5.750 -14.176 -29.252 1.00 87.50 75 LEU A N 1
ATOM 586 C CA . LEU A 1 75 ? -5.146 -15.163 -30.145 1.00 87.50 75 LEU A CA 1
ATOM 587 C C . LEU A 1 75 ? -4.273 -16.159 -29.384 1.00 87.50 75 LEU A C 1
ATOM 589 O O . LEU A 1 75 ? -4.234 -17.334 -29.738 1.00 87.50 75 LEU A O 1
ATOM 593 N N . CYS A 1 76 ? -3.579 -15.685 -28.353 1.00 88.50 76 CYS A N 1
ATOM 594 C CA . CYS A 1 76 ? -2.545 -16.414 -27.638 1.00 88.50 76 CYS A CA 1
ATOM 595 C C . CYS A 1 76 ? -2.757 -16.178 -26.123 1.00 88.50 76 CYS A C 1
ATOM 597 O O . CYS A 1 76 ? -2.361 -15.129 -25.618 1.00 88.50 76 CYS A O 1
ATOM 599 N N . PRO A 1 77 ? -3.388 -17.126 -25.385 1.00 85.56 77 PRO A N 1
ATOM 600 C CA . PRO A 1 77 ? -3.765 -16.947 -23.974 1.00 85.56 77 PRO A CA 1
ATOM 601 C C . PRO A 1 77 ? -2.605 -16.569 -23.043 1.00 85.56 77 PRO A C 1
ATOM 603 O O . PRO A 1 77 ? -2.805 -15.841 -22.075 1.00 85.56 77 PRO A O 1
ATOM 606 N N . GLU A 1 78 ? -1.385 -17.012 -23.364 1.00 84.81 78 GLU A N 1
ATOM 607 C CA . GLU A 1 78 ? -0.148 -16.657 -22.650 1.00 84.81 78 GLU A CA 1
ATOM 608 C C . GLU A 1 78 ? 0.111 -15.138 -22.633 1.00 84.81 78 GLU A C 1
ATOM 610 O O . GLU A 1 78 ? 0.643 -14.606 -21.663 1.00 84.81 78 GLU A O 1
ATOM 615 N N . ALA A 1 79 ? -0.328 -14.410 -23.666 1.00 88.31 79 ALA A N 1
ATOM 616 C CA . ALA A 1 79 ? -0.162 -12.961 -23.748 1.00 88.31 79 ALA A CA 1
ATOM 617 C C . ALA A 1 79 ? -1.115 -12.186 -22.820 1.00 88.31 79 ALA A C 1
ATOM 619 O O . ALA A 1 79 ? -0.922 -10.983 -22.623 1.00 88.31 79 ALA A O 1
ATOM 620 N N . GLY A 1 80 ? -2.124 -12.848 -22.239 1.00 89.75 80 GLY A N 1
ATOM 621 C CA . GLY A 1 80 ? -3.096 -12.215 -21.346 1.00 89.75 80 GLY A CA 1
ATOM 622 C C . GLY A 1 80 ? -2.450 -11.596 -20.106 1.00 89.75 80 GLY A C 1
ATOM 623 O O . GLY A 1 80 ? -2.843 -10.507 -19.691 1.00 89.75 80 GLY A O 1
ATOM 624 N N . GLU A 1 81 ? -1.405 -12.224 -19.559 1.00 90.12 81 GLU A N 1
ATOM 625 C CA . GLU A 1 81 ? -0.660 -11.683 -18.416 1.00 90.12 81 GLU A CA 1
ATOM 626 C C . GLU A 1 81 ? 0.056 -10.374 -18.776 1.00 90.12 81 GLU A C 1
ATOM 628 O O . GLU A 1 81 ? 0.006 -9.407 -18.012 1.00 90.12 81 GLU A O 1
ATOM 633 N N . VAL A 1 82 ? 0.667 -10.300 -19.965 1.00 91.75 82 VAL A N 1
ATOM 634 C CA . VAL A 1 82 ? 1.357 -9.089 -20.437 1.00 91.75 82 VAL A CA 1
ATOM 635 C C . VAL A 1 82 ? 0.361 -7.965 -20.669 1.00 91.75 82 VAL A C 1
ATOM 637 O O . VAL A 1 82 ? 0.584 -6.840 -20.228 1.00 91.75 82 VAL A O 1
ATOM 640 N N . VAL A 1 83 ? -0.750 -8.257 -21.347 1.00 91.75 83 VAL A N 1
ATOM 641 C CA . VAL A 1 83 ? -1.768 -7.251 -21.666 1.00 91.75 83 VAL A CA 1
ATOM 642 C C . VAL A 1 83 ? -2.430 -6.715 -20.395 1.00 91.75 83 VAL A C 1
ATOM 644 O O . VAL A 1 83 ? -2.554 -5.497 -20.246 1.00 91.75 83 VAL A O 1
ATOM 647 N N . ALA A 1 84 ? -2.761 -7.588 -19.437 1.00 91.00 84 ALA A N 1
ATOM 648 C CA . ALA A 1 84 ? -3.234 -7.176 -18.117 1.00 91.00 84 ALA A CA 1
ATOM 649 C C . ALA A 1 84 ? -2.199 -6.298 -17.394 1.00 91.00 84 ALA A C 1
ATOM 651 O O . ALA A 1 84 ? -2.532 -5.201 -16.946 1.00 91.00 84 ALA A O 1
ATOM 652 N N . SER A 1 85 ? -0.929 -6.717 -17.372 1.00 90.81 85 SER A N 1
ATOM 653 C CA . SER A 1 85 ? 0.157 -5.967 -16.726 1.00 90.81 85 SER A CA 1
ATOM 654 C C . SER A 1 85 ? 0.340 -4.560 -17.301 1.00 90.81 85 SER A C 1
ATOM 656 O O . SER A 1 85 ? 0.605 -3.622 -16.555 1.00 90.81 85 SER A O 1
ATOM 658 N N . VAL A 1 86 ? 0.186 -4.389 -18.619 1.00 91.50 86 VAL A N 1
ATOM 659 C CA . VAL A 1 86 ? 0.261 -3.072 -19.275 1.00 91.50 86 VAL A CA 1
ATOM 660 C C . VAL A 1 86 ? -0.950 -2.205 -18.939 1.00 91.50 86 VAL A C 1
ATOM 662 O O . VAL A 1 86 ? -0.800 -0.999 -18.741 1.00 91.50 86 VAL A O 1
ATOM 665 N N . ARG A 1 87 ? -2.152 -2.795 -18.880 1.00 88.88 87 ARG A N 1
ATOM 666 C CA . ARG A 1 87 ? -3.392 -2.073 -18.559 1.00 88.88 87 ARG A CA 1
ATOM 667 C C . ARG A 1 87 ? -3.383 -1.532 -17.132 1.00 88.88 87 ARG A C 1
ATOM 669 O O . ARG A 1 87 ? -3.842 -0.413 -16.914 1.00 88.88 87 ARG A O 1
ATOM 676 N N . ASP A 1 88 ? -2.838 -2.312 -16.207 1.00 88.12 88 ASP A N 1
ATOM 677 C CA . ASP A 1 88 ? -2.823 -1.999 -14.779 1.00 88.12 88 ASP A CA 1
ATOM 678 C C . ASP A 1 88 ? -1.571 -1.197 -14.366 1.00 88.12 88 ASP A C 1
ATOM 680 O O . ASP A 1 88 ? -1.395 -0.875 -13.189 1.00 88.12 88 ASP A O 1
ATOM 684 N N . LEU A 1 89 ? -0.691 -0.847 -15.318 1.00 86.44 89 LEU A N 1
ATOM 685 C CA . LEU A 1 89 ? 0.549 -0.125 -15.037 1.00 86.44 89 LEU A CA 1
ATOM 686 C C . LEU A 1 89 ? 0.268 1.349 -14.671 1.00 86.44 89 LEU A C 1
ATOM 688 O O . LEU A 1 89 ? -0.192 2.123 -15.520 1.00 86.44 89 LEU A O 1
ATOM 692 N N . PRO A 1 90 ? 0.574 1.786 -13.433 1.00 79.81 90 PRO A N 1
ATOM 693 C CA . PRO A 1 90 ? 0.345 3.164 -13.023 1.00 79.81 90 PRO A CA 1
ATOM 694 C C . PRO A 1 90 ? 1.337 4.099 -13.726 1.00 79.81 90 PRO A C 1
ATOM 696 O O . PRO A 1 90 ? 2.537 3.842 -13.747 1.00 79.81 90 PRO A O 1
ATOM 699 N N . GLY A 1 91 ? 0.835 5.205 -14.277 1.00 79.00 91 GLY A N 1
ATOM 700 C CA . GLY A 1 91 ? 1.652 6.240 -14.924 1.00 79.00 91 GLY A CA 1
ATOM 701 C C . GLY A 1 91 ? 1.534 6.301 -16.449 1.00 79.00 91 GLY A C 1
ATOM 702 O O . GLY A 1 91 ? 1.782 7.367 -17.000 1.00 79.00 91 GLY A O 1
ATOM 703 N N . LEU A 1 92 ? 1.068 5.234 -17.115 1.00 83.75 92 LEU A N 1
ATOM 704 C CA . LEU A 1 92 ? 0.841 5.216 -18.567 1.00 83.75 92 LEU A CA 1
ATOM 705 C C . LEU A 1 92 ? -0.498 5.850 -18.958 1.00 83.75 92 LEU A C 1
ATOM 707 O O . LEU A 1 92 ? -1.574 5.301 -18.704 1.00 83.75 92 LEU A O 1
ATOM 711 N N . LYS A 1 93 ? -0.434 6.986 -19.646 1.00 82.38 93 LYS A N 1
ATOM 712 C CA . LYS A 1 93 ? -1.597 7.771 -20.077 1.00 82.38 93 LYS A CA 1
ATOM 713 C C . LYS A 1 93 ? -1.923 7.569 -21.550 1.00 82.38 93 LYS A C 1
ATOM 715 O O . LYS A 1 93 ? -3.089 7.694 -21.926 1.00 82.38 93 LYS A O 1
ATOM 720 N N . THR A 1 94 ? -0.936 7.256 -22.393 1.00 87.12 94 THR A N 1
ATOM 721 C CA . THR A 1 94 ? -1.139 7.170 -23.844 1.00 87.12 94 THR A CA 1
ATOM 722 C C . THR A 1 94 ? -1.184 5.724 -24.351 1.00 87.12 94 THR A C 1
ATOM 724 O O . THR A 1 94 ? -0.482 4.848 -23.839 1.00 87.12 94 THR A O 1
ATOM 727 N N . PRO A 1 95 ? -1.956 5.438 -25.418 1.00 86.81 95 PRO A N 1
ATOM 728 C CA . PRO A 1 95 ? -1.906 4.130 -26.069 1.00 86.81 95 PRO A CA 1
ATOM 729 C C . PRO A 1 95 ? -0.526 3.798 -26.657 1.00 86.81 95 PRO A C 1
ATOM 731 O O . PRO A 1 95 ? -0.156 2.632 -26.760 1.00 86.81 95 PRO A O 1
ATOM 734 N N . LEU A 1 96 ? 0.260 4.811 -27.033 1.00 87.00 96 LEU A N 1
ATOM 735 C CA . LEU A 1 96 ? 1.624 4.601 -27.514 1.00 87.00 96 LEU A CA 1
ATOM 736 C C . LEU A 1 96 ? 2.551 4.136 -26.382 1.00 87.00 96 LEU A C 1
ATOM 738 O O . LEU A 1 96 ? 3.303 3.182 -26.572 1.00 87.00 96 LEU A O 1
ATOM 742 N N . GLY A 1 97 ? 2.446 4.744 -25.198 1.00 89.50 97 GLY A N 1
ATOM 743 C CA . GLY A 1 97 ? 3.159 4.301 -23.999 1.00 89.50 97 GLY A CA 1
ATOM 744 C C . GLY A 1 97 ? 2.796 2.868 -23.604 1.00 89.50 97 GLY A C 1
ATOM 745 O O . GLY A 1 97 ? 3.677 2.071 -23.287 1.00 89.50 97 GLY A O 1
ATOM 746 N N . ARG A 1 98 ? 1.520 2.483 -23.748 1.00 90.94 98 ARG A N 1
ATOM 747 C CA . ARG A 1 98 ? 1.074 1.087 -23.566 1.00 90.94 98 ARG A CA 1
ATOM 748 C C . ARG A 1 98 ? 1.727 0.125 -24.554 1.00 90.94 98 ARG A C 1
ATOM 750 O O . ARG A 1 98 ? 2.261 -0.898 -24.136 1.00 90.94 98 ARG A O 1
ATOM 757 N N . ALA A 1 99 ? 1.769 0.470 -25.840 1.00 92.06 99 ALA A N 1
ATOM 758 C CA . ALA A 1 99 ? 2.463 -0.342 -26.841 1.00 92.06 99 ALA A CA 1
ATOM 759 C C . ALA A 1 99 ? 3.964 -0.500 -26.527 1.00 92.06 99 ALA A C 1
ATOM 761 O O . ALA A 1 99 ? 4.517 -1.591 -26.643 1.00 92.06 99 ALA A O 1
ATOM 762 N N . ARG A 1 100 ? 4.622 0.567 -26.063 1.00 91.94 100 ARG A N 1
ATOM 763 C CA . ARG A 1 100 ? 6.037 0.545 -25.658 1.00 91.94 100 ARG A CA 1
ATOM 764 C C . ARG A 1 100 ? 6.306 -0.324 -24.437 1.00 91.94 100 ARG A C 1
ATOM 766 O O . ARG A 1 100 ? 7.320 -1.024 -24.413 1.00 91.94 100 ARG A O 1
ATOM 773 N N . ALA A 1 101 ? 5.427 -0.279 -23.440 1.00 93.06 101 ALA A N 1
ATOM 774 C CA . ALA A 1 101 ? 5.509 -1.151 -22.273 1.00 93.06 101 ALA A CA 1
ATOM 775 C C . ALA A 1 101 ? 5.294 -2.615 -22.668 1.00 93.06 101 ALA A C 1
ATOM 777 O O . ALA A 1 101 ? 6.048 -3.487 -22.248 1.00 93.06 101 ALA A O 1
ATOM 778 N N . TRP A 1 102 ? 4.327 -2.873 -23.549 1.00 94.88 102 TRP A N 1
ATOM 779 C CA . TRP A 1 102 ? 4.055 -4.210 -24.065 1.00 94.88 102 TRP A CA 1
ATOM 780 C C . TRP A 1 102 ? 5.251 -4.811 -24.801 1.00 94.88 102 TRP A C 1
ATOM 782 O O . TRP A 1 102 ? 5.611 -5.950 -24.528 1.00 94.88 102 TRP A O 1
ATOM 792 N N . LEU A 1 103 ? 5.919 -4.041 -25.670 1.00 94.25 103 LEU A N 1
ATOM 793 C CA . LEU A 1 103 ? 7.122 -4.500 -26.376 1.00 94.25 103 LEU A CA 1
ATOM 794 C C . LEU A 1 103 ? 8.241 -4.906 -25.407 1.00 94.25 103 LEU A C 1
ATOM 796 O O . LEU A 1 103 ? 8.879 -5.939 -25.607 1.00 94.25 103 LEU A O 1
ATOM 800 N N . ARG A 1 104 ? 8.450 -4.123 -24.341 1.00 93.38 104 ARG A N 1
ATOM 801 C CA . ARG A 1 104 ? 9.448 -4.416 -23.300 1.00 93.38 104 ARG A CA 1
ATOM 802 C C . ARG A 1 104 ? 9.099 -5.686 -22.530 1.00 93.38 104 ARG A C 1
ATOM 804 O O . ARG A 1 104 ? 9.944 -6.564 -22.395 1.00 93.38 104 ARG A O 1
ATOM 811 N N . LEU A 1 105 ? 7.850 -5.821 -22.087 1.00 93.44 105 LEU A N 1
ATOM 812 C CA . LEU A 1 105 ? 7.392 -6.996 -21.341 1.00 93.44 105 LEU A CA 1
ATOM 813 C C . LEU A 1 105 ? 7.404 -8.271 -22.196 1.00 93.44 105 LEU A C 1
ATOM 815 O O . LEU A 1 105 ? 7.862 -9.313 -21.736 1.00 93.44 105 LEU A O 1
ATOM 819 N N . ALA A 1 106 ? 6.974 -8.192 -23.456 1.00 94.38 106 ALA A N 1
ATOM 820 C CA . ALA A 1 106 ? 7.028 -9.311 -24.394 1.00 94.38 106 ALA A CA 1
ATOM 821 C C . ALA A 1 106 ? 8.470 -9.767 -24.678 1.00 94.38 106 ALA A C 1
ATOM 823 O O . ALA A 1 106 ? 8.723 -10.963 -24.848 1.00 94.38 106 ALA A O 1
ATOM 824 N N . MET A 1 107 ? 9.421 -8.826 -24.708 1.00 93.31 107 MET A N 1
ATOM 825 C CA . MET A 1 107 ? 10.846 -9.135 -24.821 1.00 93.31 107 MET A CA 1
ATOM 826 C C . MET A 1 107 ? 11.391 -9.802 -23.553 1.00 93.31 107 MET A C 1
ATOM 828 O O . MET A 1 107 ? 12.061 -10.823 -23.666 1.00 93.31 107 MET A O 1
ATOM 832 N N . MET A 1 108 ? 11.059 -9.291 -22.362 1.00 92.62 108 MET A N 1
ATOM 833 C CA . MET A 1 108 ? 11.446 -9.914 -21.085 1.00 92.62 108 MET A CA 1
ATOM 834 C C . MET A 1 108 ? 10.893 -11.340 -20.947 1.00 92.62 108 MET A C 1
ATOM 836 O O . MET A 1 108 ? 11.573 -12.224 -20.437 1.00 92.62 108 MET A O 1
ATOM 840 N N . GLN A 1 109 ? 9.685 -11.592 -21.461 1.00 92.75 109 GLN A N 1
ATOM 841 C CA . GLN A 1 109 ? 9.104 -12.935 -21.527 1.00 92.75 109 GLN A CA 1
ATOM 842 C C . GLN A 1 109 ? 9.703 -13.825 -22.626 1.00 92.75 109 GLN A C 1
ATOM 844 O O . GLN A 1 109 ? 9.371 -15.006 -22.682 1.00 92.75 109 GLN A O 1
ATOM 849 N N . LYS A 1 110 ? 10.563 -13.289 -23.505 1.00 94.75 110 LYS A N 1
ATOM 850 C CA . LYS A 1 110 ? 11.159 -14.007 -24.647 1.00 94.75 110 LYS A CA 1
ATOM 851 C C . LYS A 1 110 ? 10.111 -14.570 -25.615 1.00 94.75 110 LYS A C 1
ATOM 853 O O . LYS A 1 110 ? 10.274 -15.650 -26.176 1.00 94.75 110 LYS A O 1
ATOM 858 N N . LYS A 1 111 ? 9.005 -13.837 -25.777 1.00 94.69 111 LYS A N 1
ATOM 859 C CA . LYS A 1 111 ? 7.829 -14.239 -26.572 1.00 94.69 111 LYS A CA 1
ATOM 860 C C . LYS A 1 111 ? 7.432 -13.211 -27.630 1.00 94.69 111 LYS A C 1
ATOM 862 O O . LYS A 1 111 ? 6.454 -13.408 -28.345 1.00 94.69 111 LYS A O 1
ATOM 867 N N . LEU A 1 112 ? 8.196 -12.123 -27.775 1.00 95.19 112 LEU A N 1
ATOM 868 C CA . LEU A 1 112 ? 7.902 -11.044 -28.724 1.00 95.19 112 LEU A CA 1
ATOM 869 C C . LEU A 1 112 ? 7.695 -11.554 -30.162 1.00 95.19 112 LEU A C 1
ATOM 871 O O . LEU A 1 112 ? 6.719 -11.177 -30.811 1.00 95.19 112 LEU A O 1
ATOM 875 N N . ALA A 1 113 ? 8.577 -12.433 -30.646 1.00 95.25 113 ALA A N 1
ATOM 876 C CA . ALA A 1 113 ? 8.456 -13.019 -31.980 1.00 95.25 113 ALA A CA 1
ATOM 877 C C . ALA A 1 113 ? 7.180 -13.864 -32.124 1.00 95.25 113 ALA A C 1
ATOM 879 O O . ALA A 1 113 ? 6.472 -13.763 -33.125 1.00 95.25 113 ALA A O 1
ATOM 880 N N . ASP A 1 114 ? 6.861 -14.673 -31.113 1.00 94.62 114 ASP A N 1
ATOM 881 C CA . ASP A 1 114 ? 5.698 -15.559 -31.131 1.00 94.62 114 ASP A CA 1
ATOM 882 C C . ASP A 1 114 ? 4.389 -14.765 -31.120 1.00 94.62 114 ASP A C 1
ATOM 884 O O . ASP A 1 114 ? 3.496 -15.041 -31.921 1.00 94.62 114 ASP A O 1
ATOM 888 N N . TYR A 1 115 ? 4.303 -13.718 -30.297 1.00 95.12 115 TYR A N 1
ATOM 889 C CA . TYR A 1 115 ? 3.137 -12.837 -30.234 1.00 95.12 115 TYR A CA 1
ATOM 890 C C . TYR A 1 115 ? 2.884 -12.101 -31.554 1.00 95.12 115 TYR A C 1
ATOM 892 O O . TYR A 1 115 ? 1.748 -12.069 -32.034 1.00 95.12 115 TYR A O 1
ATOM 900 N N . LEU A 1 116 ? 3.928 -11.556 -32.187 1.00 94.62 116 LEU A N 1
ATOM 901 C CA . LEU A 1 116 ? 3.784 -10.910 -33.496 1.00 94.62 116 LEU A CA 1
ATOM 902 C C . LEU A 1 116 ? 3.431 -11.922 -34.594 1.00 94.62 116 LEU A C 1
ATOM 904 O O . LEU A 1 116 ? 2.607 -11.624 -35.459 1.00 94.62 116 LEU A O 1
ATOM 908 N N . ARG A 1 117 ? 3.964 -13.149 -34.524 1.00 94.06 117 ARG A N 1
ATOM 909 C CA . ARG A 1 117 ? 3.566 -14.239 -35.425 1.00 94.06 117 ARG A CA 1
ATOM 910 C C . ARG A 1 117 ? 2.078 -14.573 -35.278 1.00 94.06 117 ARG A C 1
ATOM 912 O O . ARG A 1 117 ? 1.414 -14.733 -36.301 1.00 94.06 117 ARG A O 1
ATOM 919 N N . CYS A 1 118 ? 1.538 -14.621 -34.052 1.00 92.62 118 CYS A N 1
ATOM 920 C CA . CYS A 1 118 ? 0.102 -14.836 -33.811 1.00 92.62 118 CYS A CA 1
ATOM 921 C C . CYS A 1 118 ? -0.749 -13.806 -34.583 1.00 92.62 118 CYS A C 1
ATOM 923 O O . CYS A 1 118 ? -1.724 -14.177 -35.240 1.00 92.62 118 CYS A O 1
ATOM 925 N N . LEU A 1 119 ? -0.357 -12.524 -34.558 1.00 90.88 119 LEU A N 1
ATOM 926 C CA . LEU A 1 119 ? -1.056 -11.455 -35.286 1.00 90.88 119 LEU A CA 1
ATOM 927 C C . LEU A 1 119 ? -0.983 -11.638 -36.803 1.00 90.88 119 LEU A C 1
ATOM 929 O O . LEU A 1 119 ? -1.997 -11.506 -37.485 1.00 90.88 119 LEU A O 1
ATOM 933 N N . MET A 1 120 ? 0.195 -11.975 -37.329 1.00 90.81 120 MET A N 1
ATOM 934 C CA . MET A 1 120 ? 0.404 -12.145 -38.770 1.00 90.81 120 MET A CA 1
ATOM 935 C C . MET A 1 120 ? -0.363 -13.331 -39.363 1.00 90.81 120 MET A C 1
ATOM 937 O O . MET A 1 120 ? -0.722 -13.295 -40.538 1.00 90.81 120 MET A O 1
ATOM 941 N N . ILE A 1 121 ? -0.636 -14.371 -38.569 1.00 91.25 121 ILE A N 1
ATOM 942 C CA . ILE A 1 121 ? -1.460 -15.513 -38.997 1.00 91.25 121 ILE A CA 1
ATOM 943 C C . ILE A 1 121 ? -2.916 -15.076 -39.218 1.00 91.25 121 ILE A C 1
ATOM 945 O O . ILE A 1 121 ? -3.575 -15.548 -40.143 1.00 91.25 121 ILE A O 1
ATOM 949 N N . ARG A 1 122 ? -3.420 -14.145 -38.401 1.00 89.69 122 ARG A N 1
ATOM 950 C CA . ARG A 1 122 ? -4.797 -13.634 -38.458 1.00 89.69 122 ARG A CA 1
ATOM 951 C C . ARG A 1 122 ? -4.881 -12.300 -39.195 1.00 89.69 122 ARG A C 1
ATOM 953 O O . ARG A 1 122 ? -5.362 -11.298 -38.658 1.00 89.69 122 ARG A O 1
ATOM 960 N N . LYS A 1 123 ? -4.440 -12.301 -40.462 1.00 89.94 123 LYS A N 1
ATOM 961 C CA . LYS A 1 123 ? -4.513 -11.126 -41.353 1.00 89.94 123 LYS A CA 1
ATOM 962 C C . LYS A 1 123 ? -5.934 -10.577 -41.494 1.00 89.94 123 LYS A C 1
ATOM 964 O O . LYS A 1 123 ? -6.097 -9.374 -41.665 1.00 89.94 123 LYS A O 1
ATOM 969 N N . ASP A 1 124 ? -6.949 -11.434 -41.378 1.00 89.31 124 ASP A N 1
ATOM 970 C CA . ASP A 1 124 ? -8.363 -11.054 -41.378 1.00 89.31 124 ASP A CA 1
ATOM 971 C C . ASP A 1 124 ? -8.675 -10.016 -40.291 1.00 89.31 124 ASP A C 1
ATOM 973 O O . ASP A 1 124 ? -9.261 -8.978 -40.587 1.00 89.31 124 ASP A O 1
ATOM 977 N N . LEU A 1 125 ? -8.198 -10.238 -39.065 1.00 88.88 125 LEU A N 1
ATOM 978 C CA . LEU A 1 125 ? -8.373 -9.298 -37.958 1.00 88.88 125 LEU A CA 1
ATOM 979 C C . LEU A 1 125 ? -7.384 -8.128 -38.040 1.00 88.88 125 LEU A C 1
ATOM 981 O O . LEU A 1 125 ? -7.738 -6.986 -37.753 1.00 88.88 125 LEU A O 1
ATOM 985 N N . LEU A 1 126 ? -6.143 -8.391 -38.462 1.00 88.88 126 LEU A N 1
ATOM 986 C CA . LEU A 1 126 ? -5.093 -7.372 -38.542 1.00 88.88 126 LEU A CA 1
ATOM 987 C C . LEU A 1 126 ? -5.395 -6.298 -39.606 1.00 88.88 126 LEU A C 1
ATOM 989 O O . LEU A 1 126 ? -5.079 -5.121 -39.407 1.00 88.88 126 LEU A O 1
ATOM 993 N N . SER A 1 127 ? -6.090 -6.679 -40.684 1.00 90.19 127 SER A N 1
ATOM 994 C CA . SER A 1 127 ? -6.572 -5.780 -41.743 1.00 90.19 127 SER A CA 1
ATOM 995 C C . SER A 1 127 ? -7.521 -4.690 -41.235 1.00 90.19 127 SER A C 1
ATOM 997 O O . SER A 1 127 ? -7.678 -3.647 -41.874 1.00 90.19 127 SER A O 1
ATOM 999 N N . GLU A 1 128 ? -8.128 -4.857 -40.055 1.00 89.06 128 GLU A N 1
ATOM 1000 C CA . GLU A 1 128 ? -8.922 -3.799 -39.438 1.00 89.06 128 GLU A CA 1
ATOM 1001 C C . GLU A 1 128 ? -8.049 -2.582 -39.065 1.00 89.06 128 GLU A C 1
ATOM 1003 O O . GLU A 1 128 ? -8.515 -1.432 -39.111 1.00 89.06 128 GLU A O 1
ATOM 1008 N N . PHE A 1 129 ? -6.790 -2.827 -38.709 1.00 89.50 129 PHE A N 1
ATOM 1009 C CA . PHE A 1 129 ? -5.860 -1.827 -38.197 1.00 89.50 129 PHE A CA 1
ATOM 1010 C C . PHE A 1 129 ? -4.833 -1.378 -39.231 1.00 89.50 129 PHE A C 1
ATOM 1012 O O . PHE A 1 129 ? -4.450 -0.213 -39.208 1.00 89.50 129 PHE A O 1
ATOM 1019 N N . TYR A 1 130 ? -4.424 -2.255 -40.147 1.00 91.69 130 TYR A N 1
ATOM 1020 C CA . TYR A 1 130 ? -3.388 -1.970 -41.140 1.00 91.69 130 TYR A CA 1
ATOM 1021 C C . TYR A 1 130 ? -3.938 -1.897 -42.564 1.00 91.69 130 TYR A C 1
ATOM 1023 O O . TYR A 1 130 ? -4.949 -2.516 -42.897 1.00 91.69 130 TYR A O 1
ATOM 1031 N N . GLU A 1 131 ? -3.287 -1.094 -43.399 1.00 91.19 131 GLU A N 1
ATOM 1032 C CA . GLU A 1 131 ? -3.427 -1.124 -44.855 1.00 91.19 131 GLU A CA 1
ATOM 1033 C C . GLU A 1 131 ? -2.798 -2.397 -45.428 1.00 91.19 131 GLU A C 1
ATOM 1035 O O . GLU A 1 131 ? -1.849 -2.931 -44.859 1.00 91.19 131 GLU A O 1
ATOM 1040 N N . ASP A 1 132 ? -3.288 -2.867 -46.575 1.00 89.31 132 ASP A N 1
ATOM 1041 C CA . ASP A 1 132 ? -2.805 -4.118 -47.178 1.00 89.31 132 ASP A CA 1
ATOM 1042 C C . ASP A 1 132 ? -1.321 -4.037 -47.570 1.00 89.31 132 ASP A C 1
ATOM 1044 O O . ASP A 1 132 ? -0.618 -5.039 -47.543 1.00 89.31 132 ASP A O 1
ATOM 1048 N N . THR A 1 133 ? -0.822 -2.825 -47.840 1.00 89.50 133 THR A N 1
ATOM 1049 C CA . THR A 1 133 ? 0.588 -2.545 -48.152 1.00 89.50 133 THR A CA 1
ATOM 1050 C C . THR A 1 133 ? 1.465 -2.285 -46.921 1.00 89.50 133 THR A C 1
ATOM 1052 O O . THR A 1 133 ? 2.619 -1.860 -47.070 1.00 89.50 133 THR A O 1
ATOM 1055 N N . ALA A 1 134 ? 0.927 -2.448 -45.708 1.00 92.31 134 ALA A N 1
ATOM 1056 C CA . ALA A 1 134 ? 1.663 -2.264 -44.461 1.00 92.31 134 ALA A CA 1
ATOM 1057 C C . ALA A 1 134 ? 2.780 -3.301 -44.306 1.00 92.31 134 ALA A C 1
ATOM 1059 O O . ALA A 1 134 ? 2.675 -4.424 -44.785 1.00 92.31 134 ALA A O 1
ATOM 1060 N N . LEU A 1 135 ? 3.833 -2.955 -43.563 1.00 92.62 135 LEU A N 1
ATOM 1061 C CA . LEU A 1 135 ? 5.016 -3.805 -43.444 1.00 92.62 135 LEU A CA 1
ATOM 1062 C C . LEU A 1 135 ? 4.670 -5.168 -42.832 1.00 92.62 135 LEU A C 1
ATOM 1064 O O . LEU A 1 135 ? 5.120 -6.197 -43.318 1.00 92.62 135 LEU A O 1
ATOM 1068 N N . ILE A 1 136 ? 3.831 -5.175 -41.791 1.00 92.44 136 ILE A N 1
ATOM 1069 C CA . ILE A 1 136 ? 3.422 -6.402 -41.091 1.00 92.44 136 ILE A CA 1
ATOM 1070 C C . ILE A 1 136 ? 2.460 -7.281 -41.911 1.00 92.44 136 ILE A C 1
ATOM 1072 O O . ILE A 1 136 ? 2.274 -8.454 -41.594 1.00 92.44 136 ILE A O 1
ATOM 1076 N N . MET A 1 137 ? 1.843 -6.724 -42.958 1.00 91.69 137 MET A N 1
ATOM 1077 C CA . MET A 1 137 ? 0.917 -7.441 -43.841 1.00 91.69 137 MET A CA 1
ATOM 1078 C C . MET A 1 137 ? 1.643 -8.138 -45.001 1.00 91.69 137 MET A C 1
ATOM 1080 O O . MET A 1 137 ? 1.074 -9.048 -45.611 1.00 91.69 137 MET A O 1
ATOM 1084 N N . GLU A 1 138 ? 2.898 -7.766 -45.249 1.00 93.69 138 GLU A N 1
ATOM 1085 C CA . GLU A 1 138 ? 3.724 -8.185 -46.384 1.00 93.69 138 GLU A CA 1
ATOM 1086 C C . GLU A 1 138 ? 4.846 -9.153 -45.950 1.00 93.69 138 GLU A C 1
ATOM 1088 O O . GLU A 1 138 ? 4.996 -9.481 -44.767 1.00 93.69 138 GLU A O 1
ATOM 1093 N N . GLU A 1 139 ? 5.629 -9.651 -46.912 1.00 92.19 139 GLU A N 1
ATOM 1094 C CA . GLU A 1 139 ? 6.705 -10.625 -46.665 1.00 92.19 139 GLU A CA 1
ATOM 1095 C C . GLU A 1 139 ? 7.811 -10.069 -45.759 1.00 92.19 139 GLU A C 1
ATOM 1097 O O . GLU A 1 139 ? 8.345 -10.796 -44.918 1.00 92.19 139 GLU A O 1
ATOM 1102 N N . GLU A 1 140 ? 8.116 -8.772 -45.859 1.00 93.50 140 GLU A N 1
ATOM 1103 C CA . GLU A 1 140 ? 9.134 -8.114 -45.040 1.00 93.50 140 GLU A CA 1
ATOM 1104 C C . GLU A 1 140 ? 8.822 -8.246 -43.540 1.00 93.50 140 GLU A C 1
ATOM 1106 O O . GLU A 1 140 ? 9.720 -8.505 -42.738 1.00 93.50 140 GLU A O 1
ATOM 1111 N N . GLY A 1 141 ? 7.545 -8.154 -43.149 1.00 93.62 141 GLY A N 1
ATOM 1112 C CA . GLY A 1 141 ? 7.110 -8.374 -41.770 1.00 93.62 141 GLY A CA 1
ATOM 1113 C C . GLY A 1 141 ? 7.388 -9.795 -41.277 1.00 93.62 141 GLY A C 1
ATOM 1114 O O . GLY A 1 141 ? 7.851 -9.975 -40.149 1.00 93.62 141 GLY A O 1
ATOM 1115 N N . ALA A 1 142 ? 7.178 -10.802 -42.132 1.00 94.19 142 ALA A N 1
ATOM 1116 C CA . ALA A 1 142 ? 7.450 -12.199 -41.793 1.00 94.19 142 ALA A CA 1
ATOM 1117 C C . ALA A 1 142 ? 8.948 -12.428 -41.556 1.00 94.19 142 ALA A C 1
ATOM 1119 O O . ALA A 1 142 ? 9.328 -13.126 -40.613 1.00 94.19 142 ALA A O 1
ATOM 1120 N N . VAL A 1 143 ? 9.795 -11.793 -42.374 1.00 95.81 143 VAL A N 1
ATOM 1121 C CA . VAL A 1 143 ? 11.253 -11.837 -42.218 1.00 95.81 143 VAL A CA 1
ATOM 1122 C C . VAL A 1 143 ? 11.674 -11.197 -40.897 1.00 95.81 143 VAL A C 1
ATOM 1124 O O . VAL A 1 143 ? 12.416 -11.825 -40.143 1.00 95.81 143 VAL A O 1
ATOM 1127 N N . ILE A 1 144 ? 11.163 -10.004 -40.561 1.00 96.12 144 ILE A N 1
ATOM 1128 C CA . ILE A 1 144 ? 11.464 -9.350 -39.274 1.00 96.12 144 ILE A CA 1
ATOM 1129 C C . ILE A 1 144 ? 11.067 -10.256 -38.107 1.00 96.12 144 ILE A C 1
ATOM 1131 O O . ILE A 1 144 ? 11.884 -10.497 -37.222 1.00 96.12 144 ILE A O 1
ATOM 1135 N N . VAL A 1 145 ? 9.855 -10.819 -38.113 1.00 95.88 145 VAL A N 1
ATOM 1136 C CA . VAL A 1 145 ? 9.401 -11.731 -37.048 1.00 95.88 145 VAL A CA 1
ATOM 1137 C C . VAL A 1 145 ? 10.273 -12.986 -36.951 1.00 95.88 145 VAL A C 1
ATOM 1139 O O . VAL A 1 145 ? 10.539 -13.460 -35.846 1.00 95.88 145 VAL A O 1
ATOM 1142 N N . GLY A 1 146 ? 10.766 -13.507 -38.076 1.00 95.56 146 GLY A N 1
ATOM 1143 C CA . GLY A 1 146 ? 11.752 -14.587 -38.094 1.00 95.56 146 GLY A CA 1
ATOM 1144 C C . GLY A 1 146 ? 13.068 -14.201 -37.413 1.00 95.56 146 GLY A C 1
ATOM 1145 O O . GLY A 1 146 ? 13.575 -14.960 -36.590 1.00 95.56 146 GLY A O 1
ATOM 1146 N N . LEU A 1 147 ? 13.587 -13.002 -37.693 1.00 94.62 147 LEU A N 1
ATOM 1147 C CA . LEU A 1 147 ? 14.809 -12.482 -37.070 1.00 94.62 147 LEU A CA 1
ATOM 1148 C C . LEU A 1 147 ? 14.646 -12.260 -35.559 1.00 94.62 147 LEU A C 1
ATOM 1150 O O . LEU A 1 147 ? 15.571 -12.539 -34.797 1.00 94.62 147 LEU A O 1
ATOM 1154 N N . LEU A 1 148 ? 13.462 -11.827 -35.108 1.00 96.50 148 LEU A N 1
ATOM 1155 C CA . LEU A 1 148 ? 13.166 -11.605 -33.687 1.00 96.50 148 LEU A CA 1
ATOM 1156 C C . LEU A 1 148 ? 13.301 -12.872 -32.831 1.00 96.50 148 LEU A C 1
ATOM 1158 O O . LEU A 1 148 ? 13.544 -12.755 -31.634 1.00 96.50 148 LEU A O 1
ATOM 1162 N N . VAL A 1 149 ? 13.191 -14.074 -33.411 1.00 95.44 149 VAL A N 1
ATOM 1163 C CA . VAL A 1 149 ? 13.412 -15.338 -32.679 1.00 95.44 149 VAL A CA 1
ATOM 1164 C C . VAL A 1 149 ? 14.828 -15.397 -32.094 1.00 95.44 149 VAL A C 1
ATOM 1166 O O . VAL A 1 149 ? 15.026 -15.936 -31.005 1.00 95.44 149 VAL A O 1
ATOM 1169 N N . GLY A 1 150 ? 15.806 -14.789 -32.773 1.00 92.56 150 GLY A N 1
ATOM 1170 C CA . GLY A 1 150 ? 17.181 -14.691 -32.285 1.00 92.56 150 GLY A CA 1
ATOM 1171 C C . GLY A 1 150 ? 17.310 -13.907 -30.978 1.00 92.56 150 GLY A C 1
ATOM 1172 O O . GLY A 1 150 ? 18.234 -14.162 -30.216 1.00 92.56 150 GLY A O 1
ATOM 1173 N N . LEU A 1 151 ? 16.364 -13.016 -30.660 1.00 93.31 151 LEU A N 1
ATOM 1174 C CA . LEU A 1 151 ? 16.381 -12.238 -29.417 1.00 93.31 151 LEU A CA 1
ATOM 1175 C C . LEU A 1 151 ? 16.058 -13.077 -28.175 1.00 93.31 151 LEU A C 1
ATOM 1177 O O . LEU A 1 151 ? 16.343 -12.635 -27.068 1.00 93.31 151 LEU A O 1
ATOM 1181 N N . ASN A 1 152 ? 15.525 -14.295 -28.321 1.00 92.75 152 ASN A N 1
ATOM 1182 C CA . ASN A 1 152 ? 15.189 -15.154 -27.179 1.00 92.75 152 ASN A CA 1
ATOM 1183 C C . ASN A 1 152 ? 16.425 -15.548 -26.343 1.00 92.75 152 ASN A C 1
ATOM 1185 O O . ASN A 1 152 ? 16.301 -15.896 -25.163 1.00 92.75 152 ASN A O 1
ATOM 1189 N N . VAL A 1 153 ? 17.627 -15.477 -26.928 1.00 89.88 153 VAL A N 1
ATOM 1190 C CA . VAL A 1 153 ? 18.891 -15.731 -26.214 1.00 89.88 153 VAL A CA 1
ATOM 1191 C C . VAL A 1 153 ? 19.276 -14.590 -25.273 1.00 89.88 153 VAL A C 1
ATOM 1193 O O . VAL A 1 153 ? 20.051 -14.804 -24.347 1.00 89.88 153 VAL A O 1
ATOM 1196 N N . ILE A 1 154 ? 18.722 -13.395 -25.481 1.00 90.12 154 ILE A N 1
ATOM 1197 C CA . ILE A 1 154 ? 19.021 -12.211 -24.683 1.00 90.12 154 ILE A CA 1
ATOM 1198 C C . ILE A 1 154 ? 18.292 -12.313 -23.343 1.00 90.12 154 ILE A C 1
ATOM 1200 O O . ILE A 1 154 ? 17.127 -12.712 -23.274 1.00 90.12 154 ILE A O 1
ATOM 1204 N N . ASP A 1 155 ? 18.992 -11.970 -22.268 1.00 88.25 155 ASP A N 1
ATOM 1205 C CA . ASP A 1 155 ? 18.405 -11.778 -20.948 1.00 88.25 155 ASP A CA 1
ATOM 1206 C C . ASP A 1 155 ? 18.266 -10.277 -20.682 1.00 88.25 155 ASP A C 1
ATOM 1208 O O . ASP A 1 155 ? 19.250 -9.540 -20.737 1.00 88.25 155 ASP A O 1
ATOM 1212 N N . ALA A 1 156 ? 17.039 -9.816 -20.452 1.00 89.12 156 ALA A N 1
ATOM 1213 C CA . ALA A 1 156 ? 16.719 -8.406 -20.287 1.00 89.12 156 ALA A CA 1
ATOM 1214 C C . ALA A 1 156 ? 15.838 -8.222 -19.052 1.00 89.12 156 ALA A C 1
ATOM 1216 O O . ALA A 1 156 ? 14.841 -8.924 -18.882 1.00 89.12 156 ALA A O 1
ATOM 1217 N N . ASN A 1 157 ? 16.181 -7.244 -18.219 1.00 88.19 157 ASN A N 1
ATOM 1218 C CA . ASN A 1 157 ? 15.407 -6.864 -17.047 1.00 88.19 157 ASN A CA 1
ATOM 1219 C C . ASN A 1 157 ? 15.057 -5.377 -17.138 1.00 88.19 157 ASN A C 1
ATOM 1221 O O . ASN A 1 157 ? 15.824 -4.513 -16.719 1.00 88.19 157 ASN A O 1
ATOM 1225 N N . LEU A 1 158 ? 13.912 -5.083 -17.755 1.00 85.31 158 LEU A N 1
ATOM 1226 C CA . LEU A 1 158 ? 13.538 -3.726 -18.143 1.00 85.31 158 LEU A CA 1
ATOM 1227 C C . LEU A 1 158 ? 12.563 -3.126 -17.131 1.00 85.31 158 LEU A C 1
ATOM 1229 O O . LEU A 1 158 ? 11.466 -3.643 -16.904 1.00 85.31 158 LEU A O 1
ATOM 1233 N N . CYS A 1 159 ? 12.948 -1.995 -16.546 1.00 76.56 159 CYS A N 1
ATOM 1234 C CA . CYS A 1 159 ? 12.116 -1.260 -15.605 1.00 76.56 159 CYS A CA 1
ATOM 1235 C C . CYS A 1 159 ? 10.969 -0.546 -16.332 1.00 76.56 159 CYS A C 1
ATOM 1237 O O . CYS A 1 159 ? 11.095 0.588 -16.762 1.00 76.56 159 CYS A O 1
ATOM 1239 N N . VAL A 1 160 ? 9.800 -1.180 -16.429 1.00 77.44 160 VAL A N 1
ATOM 1240 C CA . VAL A 1 160 ? 8.603 -0.510 -16.980 1.00 77.44 160 VAL A CA 1
ATOM 1241 C C . VAL A 1 160 ? 7.905 0.412 -15.969 1.00 77.44 160 VAL A C 1
ATOM 1243 O O . VAL A 1 160 ? 7.115 1.269 -16.354 1.00 77.44 160 VAL A O 1
ATOM 1246 N N . LYS A 1 161 ? 8.178 0.253 -14.665 1.00 68.44 161 LYS A N 1
ATOM 1247 C CA . LYS A 1 161 ? 7.595 1.071 -13.588 1.00 68.44 161 LYS A CA 1
ATOM 1248 C C . LYS A 1 161 ? 8.469 2.299 -13.325 1.00 68.44 161 LYS A C 1
ATOM 1250 O O . LYS A 1 161 ? 9.592 2.151 -12.858 1.00 68.44 161 LYS A O 1
ATOM 1255 N N . GLY A 1 162 ? 7.926 3.494 -13.560 1.00 59.78 162 GLY A N 1
ATOM 1256 C CA . GLY A 1 162 ? 8.599 4.771 -13.282 1.00 59.78 162 GLY A CA 1
ATOM 1257 C C . GLY A 1 162 ? 9.328 5.398 -14.475 1.00 59.78 162 GLY A C 1
ATOM 1258 O O . GLY A 1 162 ? 9.750 6.545 -14.368 1.00 59.78 162 GLY A O 1
ATOM 1259 N N . GLU A 1 163 ? 9.424 4.700 -15.611 1.00 69.88 163 GLU A N 1
ATOM 1260 C CA . GLU A 1 163 ? 9.908 5.277 -16.871 1.00 69.88 163 GLU A CA 1
ATOM 1261 C C . GLU A 1 163 ? 8.797 6.044 -17.599 1.00 69.88 163 GLU A C 1
ATOM 1263 O O . GLU A 1 163 ? 7.665 5.568 -17.721 1.00 69.88 163 GLU A O 1
ATOM 1268 N N . ASP A 1 164 ? 9.129 7.223 -18.130 1.00 76.25 164 ASP A N 1
ATOM 1269 C CA . ASP A 1 164 ? 8.223 7.983 -18.991 1.00 76.25 164 ASP A CA 1
ATOM 1270 C C . ASP A 1 164 ? 8.208 7.395 -20.409 1.00 76.25 164 ASP A C 1
ATOM 1272 O O . ASP A 1 164 ? 8.927 7.820 -21.313 1.00 76.25 164 ASP A O 1
ATOM 1276 N N . LEU A 1 165 ? 7.365 6.382 -20.595 1.00 80.56 165 LEU A N 1
ATOM 1277 C CA . LEU A 1 165 ? 7.142 5.740 -21.891 1.00 80.56 165 LEU A CA 1
ATOM 1278 C C . LEU A 1 165 ? 6.154 6.514 -22.780 1.00 80.56 165 LEU A C 1
ATOM 1280 O O . LEU A 1 165 ? 6.002 6.171 -23.957 1.00 80.56 165 LEU A O 1
ATOM 1284 N N . ASP A 1 166 ? 5.482 7.536 -22.244 1.00 79.00 166 ASP A N 1
ATOM 1285 C CA . ASP A 1 166 ? 4.536 8.373 -22.987 1.00 79.00 166 ASP A CA 1
ATOM 1286 C C . ASP A 1 166 ? 5.253 9.459 -23.813 1.00 79.00 166 ASP A C 1
ATOM 1288 O O . ASP A 1 166 ? 4.762 9.838 -24.880 1.00 79.00 166 ASP A O 1
ATOM 1292 N N . SER A 1 167 ? 6.430 9.917 -23.375 1.00 75.88 167 SER A N 1
ATOM 1293 C CA . SER A 1 167 ? 7.255 10.908 -24.085 1.00 75.88 167 SER A CA 1
ATOM 1294 C C . SER A 1 167 ? 7.951 10.359 -25.339 1.00 75.88 167 SER A C 1
ATOM 1296 O O . SER A 1 167 ? 8.245 9.171 -25.449 1.00 75.88 167 SER A O 1
ATOM 1298 N N . LEU A 1 168 ? 8.222 11.210 -26.337 1.00 56.06 168 LEU A N 1
ATOM 1299 C CA . LEU A 1 168 ? 8.912 10.807 -27.572 1.00 56.06 168 LEU A CA 1
ATOM 1300 C C . LEU A 1 168 ? 10.347 10.343 -27.263 1.00 56.06 168 LEU A C 1
ATOM 1302 O O . LEU A 1 168 ? 11.171 11.137 -26.818 1.00 56.06 168 LEU A O 1
ATOM 1306 N N . VAL A 1 169 ? 10.646 9.066 -27.521 1.00 56.16 169 VAL A N 1
ATOM 1307 C CA . VAL A 1 169 ? 12.018 8.538 -27.469 1.00 56.16 169 VAL A CA 1
ATOM 1308 C C . VAL A 1 169 ? 12.782 9.061 -28.694 1.00 56.16 169 VAL A C 1
ATOM 1310 O O . VAL A 1 169 ? 12.206 9.155 -29.778 1.00 56.16 169 VAL A O 1
ATOM 1313 N N . GLY A 1 170 ? 14.037 9.468 -28.475 1.00 54.53 170 GLY A N 1
ATOM 1314 C CA . GLY A 1 170 ? 14.851 10.326 -29.342 1.00 54.53 170 GLY A CA 1
ATOM 1315 C C . GLY A 1 170 ? 15.072 9.884 -30.796 1.00 54.53 170 GLY A C 1
ATOM 1316 O O . GLY A 1 170 ? 14.749 8.777 -31.218 1.00 54.53 170 GLY A O 1
ATOM 1317 N N . VAL A 1 171 ? 15.626 10.825 -31.565 1.00 49.47 171 VAL A N 1
ATOM 1318 C CA . VAL A 1 171 ? 15.894 10.745 -33.010 1.00 49.47 171 VAL A CA 1
ATOM 1319 C C . VAL A 1 171 ? 16.900 9.630 -33.323 1.00 49.47 171 VAL A C 1
ATOM 1321 O O . VAL A 1 171 ? 17.948 9.550 -32.688 1.00 49.47 171 VAL A O 1
ATOM 1324 N N . ILE A 1 172 ? 16.599 8.793 -34.323 1.00 57.41 172 ILE A N 1
ATOM 1325 C CA . ILE A 1 172 ? 17.560 7.832 -34.885 1.00 57.41 172 ILE A CA 1
ATOM 1326 C C . ILE A 1 172 ? 18.602 8.611 -35.699 1.00 57.41 172 ILE A C 1
ATOM 1328 O O . ILE A 1 172 ? 18.237 9.323 -36.635 1.00 57.41 172 ILE A O 1
ATOM 1332 N N . ASP A 1 173 ? 19.888 8.458 -35.376 1.00 52.31 173 ASP A N 1
ATOM 1333 C CA . ASP A 1 173 ? 20.976 8.975 -36.207 1.00 52.31 173 ASP A CA 1
ATOM 1334 C C . ASP A 1 173 ? 21.230 8.035 -37.401 1.00 52.31 173 ASP A C 1
ATOM 1336 O O . ASP A 1 173 ? 21.748 6.925 -37.261 1.00 52.31 173 ASP A O 1
ATOM 1340 N N . PHE A 1 174 ? 20.835 8.479 -38.596 1.00 49.12 174 PHE A N 1
ATOM 1341 C CA . PHE A 1 174 ? 21.001 7.723 -39.837 1.00 49.12 174 PHE A CA 1
ATOM 1342 C C . PHE A 1 174 ? 22.401 7.841 -40.453 1.00 49.12 174 PHE A C 1
ATOM 1344 O O . PHE A 1 174 ? 22.695 7.121 -41.409 1.00 49.12 174 PHE A O 1
ATOM 1351 N N . SER A 1 175 ? 23.285 8.697 -39.922 1.00 51.31 175 SER A N 1
ATOM 1352 C CA . SER A 1 175 ? 24.647 8.882 -40.443 1.00 51.31 175 SER A CA 1
ATOM 1353 C C . SER A 1 175 ? 25.452 7.582 -40.473 1.00 51.31 175 SER A C 1
ATOM 1355 O O . SER A 1 175 ? 26.270 7.385 -41.370 1.00 51.31 175 SER A O 1
ATOM 1357 N N . PHE A 1 176 ? 25.184 6.667 -39.538 1.00 48.44 176 PHE A N 1
ATOM 1358 C CA . PHE A 1 176 ? 25.861 5.371 -39.456 1.00 48.44 176 PHE A CA 1
ATOM 1359 C C . PHE A 1 176 ? 25.465 4.391 -40.572 1.00 48.44 176 PHE A C 1
ATOM 1361 O O . PHE A 1 176 ? 26.217 3.469 -40.870 1.00 48.44 176 PHE A O 1
ATOM 1368 N N . TYR A 1 177 ? 24.308 4.602 -41.205 1.00 52.69 177 TYR A N 1
ATOM 1369 C CA . TYR A 1 177 ? 23.741 3.708 -42.220 1.00 52.69 177 TYR A CA 1
ATOM 1370 C C . TYR A 1 177 ? 23.913 4.222 -43.657 1.00 52.69 177 TYR A C 1
ATOM 1372 O O . TYR A 1 177 ? 23.589 3.507 -44.599 1.00 52.69 177 TYR A O 1
ATOM 1380 N N . LEU A 1 178 ? 24.402 5.457 -43.827 1.00 51.41 178 LEU A N 1
ATOM 1381 C CA . LEU A 1 178 ? 24.478 6.165 -45.114 1.00 51.41 178 LEU A CA 1
ATOM 1382 C C . LEU A 1 178 ? 25.892 6.242 -45.719 1.00 51.41 178 LEU A C 1
ATOM 1384 O O . LEU A 1 178 ? 26.074 6.911 -46.737 1.00 51.41 178 LEU A O 1
ATOM 1388 N N . LYS A 1 179 ? 26.907 5.595 -45.131 1.00 42.06 179 LYS A N 1
ATOM 1389 C CA . LYS A 1 179 ? 28.248 5.562 -45.738 1.00 42.06 179 LYS A CA 1
ATOM 1390 C C . LYS A 1 179 ? 28.265 4.594 -46.924 1.00 42.06 179 LYS A C 1
ATOM 1392 O O . LYS A 1 179 ? 28.347 3.386 -46.737 1.00 42.06 179 LYS A O 1
ATOM 1397 N N . ASN A 1 180 ? 28.170 5.161 -48.125 1.00 38.25 180 ASN A N 1
ATOM 1398 C CA . ASN A 1 180 ? 28.408 4.479 -49.393 1.00 38.25 180 ASN A CA 1
ATOM 1399 C C . ASN A 1 180 ? 29.915 4.406 -49.678 1.00 38.25 180 ASN A C 1
ATOM 1401 O O . ASN A 1 180 ? 30.612 5.420 -49.603 1.00 38.25 180 ASN A O 1
ATOM 1405 N N . ASP A 1 181 ? 30.376 3.208 -50.028 1.00 39.22 181 ASP A N 1
ATOM 1406 C CA . ASP A 1 181 ? 31.715 2.913 -50.531 1.00 39.22 181 ASP A CA 1
ATOM 1407 C C . ASP A 1 181 ? 31.876 3.441 -51.967 1.00 39.22 181 ASP A C 1
ATOM 1409 O O . ASP A 1 181 ? 31.420 2.806 -52.914 1.00 39.22 181 ASP A O 1
ATOM 1413 N N . GLU A 1 182 ? 32.551 4.577 -52.153 1.00 38.69 182 GLU A N 1
ATOM 1414 C CA . GLU A 1 182 ? 33.195 4.914 -53.430 1.00 38.69 182 GLU A CA 1
ATOM 1415 C C . GLU A 1 182 ? 34.583 5.514 -53.155 1.00 38.69 182 GLU A C 1
ATOM 1417 O O . GLU A 1 182 ? 34.747 6.702 -52.876 1.00 38.69 182 GLU A O 1
ATOM 1422 N N . GLU A 1 183 ? 35.601 4.653 -53.198 1.00 45.16 183 GLU A N 1
ATOM 1423 C CA . GLU A 1 183 ? 37.013 5.035 -53.209 1.00 45.16 183 GLU A CA 1
ATOM 1424 C C . GLU A 1 183 ? 37.428 5.524 -54.604 1.00 45.16 183 GLU A C 1
ATOM 1426 O O . GLU A 1 183 ? 37.124 4.876 -55.607 1.00 45.16 183 GLU A O 1
ATOM 1431 N N . ASN A 1 184 ? 38.224 6.601 -54.685 1.00 33.94 184 ASN A N 1
ATOM 1432 C CA . ASN A 1 184 ? 39.107 6.794 -55.837 1.00 33.94 184 ASN A CA 1
ATOM 1433 C C . ASN A 1 184 ? 40.424 7.536 -55.508 1.00 33.94 184 ASN A C 1
ATOM 1435 O O . ASN A 1 184 ? 40.434 8.723 -55.194 1.00 33.94 184 ASN A O 1
ATOM 1439 N N . SER A 1 185 ? 41.530 6.805 -55.700 1.00 38.69 185 SER A N 1
ATOM 1440 C CA . SER A 1 185 ? 42.781 7.212 -56.371 1.00 38.69 185 SER A CA 1
ATOM 1441 C C . SER A 1 185 ? 43.688 8.318 -55.778 1.00 38.69 185 SER A C 1
ATOM 1443 O O . SER A 1 185 ? 43.693 9.466 -56.216 1.00 38.69 185 SER A O 1
ATOM 1445 N N . GLY A 1 186 ? 44.602 7.886 -54.900 1.00 46.81 186 GLY A N 1
ATOM 1446 C CA . GLY A 1 186 ? 46.074 7.989 -55.007 1.00 46.81 186 GLY A CA 1
ATOM 1447 C C . GLY A 1 186 ? 46.757 9.135 -55.774 1.00 46.81 186 GLY A C 1
ATOM 1448 O O . GLY A 1 186 ? 46.992 9.016 -56.972 1.00 46.81 186 GLY A O 1
ATOM 1449 N N . CYS A 1 187 ? 47.245 10.148 -55.040 1.00 34.50 187 CYS A N 1
ATOM 1450 C CA . CYS A 1 187 ? 48.453 10.927 -55.372 1.00 34.50 187 CYS A CA 1
ATOM 1451 C C . CYS A 1 187 ? 48.941 11.749 -54.151 1.00 34.50 187 CYS A C 1
ATOM 1453 O O . CYS A 1 187 ? 48.906 12.976 -54.187 1.00 34.50 187 CYS A O 1
ATOM 1455 N N . CYS A 1 188 ? 49.322 11.128 -53.022 1.00 39.59 188 CYS A N 1
ATOM 1456 C CA . CYS A 1 188 ? 49.779 11.904 -51.851 1.00 39.59 188 CYS A CA 1
ATOM 1457 C C . CYS A 1 188 ? 50.492 11.073 -50.762 1.00 39.59 188 CYS A C 1
ATOM 1459 O O . CYS A 1 188 ? 50.072 11.062 -49.615 1.00 39.59 188 CYS A O 1
ATOM 1461 N N . GLU A 1 189 ? 51.564 10.335 -51.055 1.00 52.53 189 GLU A N 1
ATOM 1462 C CA . GLU A 1 189 ? 52.104 9.407 -50.035 1.00 52.53 189 GLU A CA 1
ATOM 1463 C C . GLU A 1 189 ? 52.816 10.068 -48.838 1.00 52.53 189 GLU A C 1
ATOM 1465 O O . GLU A 1 189 ? 52.943 9.423 -47.807 1.00 52.53 189 GLU A O 1
ATOM 1470 N N . ARG A 1 190 ? 53.245 11.340 -48.910 1.00 48.72 190 ARG A N 1
ATOM 1471 C CA . ARG A 1 190 ? 53.854 12.057 -47.760 1.00 48.72 190 ARG A CA 1
ATOM 1472 C C . ARG A 1 190 ? 52.960 13.148 -47.173 1.00 48.72 190 ARG A C 1
ATOM 1474 O O . ARG A 1 190 ? 52.800 13.199 -45.957 1.00 48.72 190 ARG A O 1
ATOM 1481 N N . ASP A 1 191 ? 52.308 13.947 -48.013 1.00 51.69 191 ASP A N 1
ATOM 1482 C CA . ASP A 1 191 ? 51.325 14.938 -47.551 1.00 51.69 191 ASP A CA 1
ATOM 1483 C C . ASP A 1 191 ? 50.016 14.274 -47.103 1.00 51.69 191 ASP A C 1
ATOM 1485 O O . ASP A 1 191 ? 49.423 14.701 -46.119 1.00 51.69 191 ASP A O 1
ATOM 1489 N N . GLY A 1 192 ? 49.616 13.160 -47.726 1.00 58.19 192 GLY A N 1
ATOM 1490 C CA . GLY A 1 192 ? 48.511 12.323 -47.253 1.00 58.19 192 GLY A CA 1
ATOM 1491 C C . GLY A 1 192 ? 48.836 11.585 -45.955 1.00 58.19 192 GLY A C 1
ATOM 1492 O O . GLY A 1 192 ? 47.938 11.350 -45.158 1.00 58.19 192 GLY A O 1
ATOM 1493 N N . GLN A 1 193 ? 50.111 11.287 -45.683 1.00 57.03 193 GLN A N 1
ATOM 1494 C CA . GLN A 1 193 ? 50.534 10.718 -44.399 1.00 57.03 193 GLN A CA 1
ATOM 1495 C C . GLN A 1 193 ? 50.473 11.763 -43.279 1.00 57.03 193 GLN A C 1
ATOM 1497 O O . GLN A 1 193 ? 49.987 11.468 -42.192 1.00 57.03 193 GLN A O 1
ATOM 1502 N N . ILE A 1 194 ? 50.898 13.003 -43.549 1.00 68.12 194 ILE A N 1
ATOM 1503 C CA . ILE A 1 194 ? 50.767 14.129 -42.609 1.00 68.12 194 ILE A CA 1
ATOM 1504 C C . ILE A 1 194 ? 49.289 14.492 -42.398 1.00 68.12 194 ILE A C 1
ATOM 1506 O O . ILE A 1 194 ? 48.879 14.702 -41.258 1.00 68.12 194 ILE A O 1
ATOM 1510 N N . ALA A 1 195 ? 48.479 14.509 -43.460 1.00 71.81 195 ALA A N 1
ATOM 1511 C CA . ALA A 1 195 ? 47.036 14.724 -43.374 1.00 71.81 195 ALA A CA 1
ATOM 1512 C C . ALA A 1 195 ? 46.341 13.609 -42.578 1.00 71.81 195 ALA A C 1
ATOM 1514 O O . ALA A 1 195 ? 45.568 13.907 -41.676 1.00 71.81 195 ALA A O 1
ATOM 1515 N N . ALA A 1 196 ? 46.689 12.341 -42.814 1.00 74.12 196 ALA A N 1
ATOM 1516 C CA . ALA A 1 196 ? 46.157 11.212 -42.055 1.00 74.12 196 ALA A CA 1
ATOM 1517 C C . ALA A 1 196 ? 46.544 11.275 -40.569 1.00 74.12 196 ALA A C 1
ATOM 1519 O O . ALA A 1 196 ? 45.709 11.010 -39.710 1.00 74.12 196 ALA A O 1
ATOM 1520 N N . ILE A 1 197 ? 47.781 11.671 -40.243 1.00 77.75 197 ILE A N 1
ATOM 1521 C CA . ILE A 1 197 ? 48.220 11.862 -38.850 1.00 77.75 197 ILE A CA 1
ATOM 1522 C C . ILE A 1 197 ? 47.468 13.029 -38.192 1.00 77.75 197 ILE A C 1
ATOM 1524 O O . ILE A 1 197 ? 47.108 12.939 -37.018 1.00 77.75 197 ILE A O 1
ATOM 1528 N N . LEU A 1 198 ? 47.209 14.118 -38.922 1.00 79.31 198 LEU A N 1
ATOM 1529 C CA . LEU A 1 198 ? 46.430 15.258 -38.429 1.00 79.31 198 LEU A CA 1
ATOM 1530 C C . LEU A 1 198 ? 44.955 14.904 -38.217 1.00 79.31 198 LEU A C 1
ATOM 1532 O O . LEU A 1 198 ? 44.400 15.265 -37.182 1.00 79.31 198 LEU A O 1
ATOM 1536 N N . ASP A 1 199 ? 44.341 14.155 -39.128 1.00 82.00 199 ASP A N 1
ATOM 1537 C CA . ASP A 1 199 ? 42.972 13.658 -38.970 1.00 82.00 199 ASP A CA 1
ATOM 1538 C C . ASP A 1 199 ? 42.869 12.680 -37.801 1.00 82.00 199 ASP A C 1
ATOM 1540 O O . ASP A 1 199 ? 41.948 12.768 -36.990 1.00 82.00 199 ASP A O 1
ATOM 1544 N N . GLN A 1 200 ? 43.858 11.798 -37.644 1.00 81.94 200 GLN A N 1
ATOM 1545 C CA . GLN A 1 200 ? 43.932 10.883 -36.512 1.00 81.94 200 GLN A CA 1
ATOM 1546 C C . GLN A 1 200 ? 44.117 11.642 -35.188 1.00 81.94 200 GLN A C 1
ATOM 1548 O O . GLN A 1 200 ? 43.488 11.299 -34.188 1.00 81.94 200 GLN A O 1
ATOM 1553 N N . LYS A 1 201 ? 44.920 12.713 -35.178 1.00 85.94 201 LYS A N 1
ATOM 1554 C CA . LYS A 1 201 ? 45.071 13.609 -34.025 1.00 85.94 201 LYS A CA 1
ATOM 1555 C C . LYS A 1 201 ? 43.759 14.327 -33.697 1.00 85.94 201 LYS A C 1
ATOM 1557 O O . LYS A 1 201 ? 43.340 14.295 -32.544 1.00 85.94 201 LYS A O 1
ATOM 1562 N N . ASN A 1 202 ? 43.095 14.918 -34.688 1.00 88.94 202 ASN A N 1
ATOM 1563 C CA . ASN A 1 202 ? 41.811 15.599 -34.510 1.00 88.94 202 ASN A CA 1
ATOM 1564 C C . ASN A 1 202 ? 40.730 14.635 -33.999 1.00 88.94 202 ASN A C 1
ATOM 1566 O O . ASN A 1 202 ? 39.958 14.986 -33.111 1.00 88.94 202 ASN A O 1
ATOM 1570 N N . TYR A 1 203 ? 40.708 13.399 -34.505 1.00 90.06 203 TYR A N 1
ATOM 1571 C CA . TYR A 1 203 ? 39.807 12.350 -34.031 1.00 90.06 203 TYR A CA 1
ATOM 1572 C C . TYR A 1 203 ? 40.047 12.011 -32.555 1.00 90.06 203 TYR A C 1
ATOM 1574 O O . TYR A 1 203 ? 39.102 11.944 -31.772 1.00 90.06 203 TYR A O 1
ATOM 1582 N N . VAL A 1 204 ? 41.310 11.840 -32.150 1.00 89.38 204 VAL A N 1
ATOM 1583 C CA . VAL A 1 204 ? 41.669 11.570 -30.749 1.00 89.38 204 VAL A CA 1
ATOM 1584 C C . VAL A 1 204 ? 41.352 12.766 -29.845 1.00 89.38 204 VAL A C 1
ATOM 1586 O O . VAL A 1 204 ? 40.881 12.575 -28.726 1.00 89.38 204 VAL A O 1
ATOM 1589 N N . GLU A 1 205 ? 41.575 13.998 -30.306 1.00 89.31 205 GLU A N 1
ATOM 1590 C CA . GLU A 1 205 ? 41.224 15.213 -29.561 1.00 89.31 205 GLU A CA 1
ATOM 1591 C C . GLU A 1 205 ? 39.707 15.354 -29.377 1.00 89.31 205 GLU A C 1
ATOM 1593 O O . GLU A 1 205 ? 39.254 15.647 -28.268 1.00 89.31 205 GLU A O 1
ATOM 1598 N N . GLU A 1 206 ? 38.913 15.071 -30.411 1.00 89.69 206 GLU A N 1
ATOM 1599 C CA . GLU A 1 206 ? 37.451 15.073 -30.312 1.00 89.69 206 GLU A CA 1
ATOM 1600 C C . GLU A 1 206 ? 36.949 13.950 -29.396 1.00 89.69 206 GLU A C 1
ATOM 1602 O O . GLU A 1 206 ? 36.087 14.190 -28.549 1.00 89.69 206 GLU A O 1
ATOM 1607 N N . LEU A 1 207 ? 37.535 12.751 -29.478 1.00 90.50 207 LEU A N 1
ATOM 1608 C CA . LEU A 1 207 ? 37.210 11.649 -28.573 1.00 90.50 207 LEU A CA 1
ATOM 1609 C C . LEU A 1 207 ? 37.534 12.011 -27.117 1.00 90.50 207 LEU A C 1
ATOM 1611 O O . LEU A 1 207 ? 36.715 11.781 -26.230 1.00 90.50 207 LEU A O 1
ATOM 1615 N N . ASN A 1 208 ? 38.681 12.644 -26.862 1.00 88.94 208 ASN A N 1
ATOM 1616 C CA . ASN A 1 208 ? 39.036 13.150 -25.535 1.00 88.94 208 ASN A CA 1
ATOM 1617 C C . ASN A 1 208 ? 38.081 14.255 -25.064 1.00 88.94 208 ASN A C 1
ATOM 1619 O O . ASN A 1 208 ? 37.762 14.326 -23.877 1.00 88.94 208 ASN A O 1
ATOM 1623 N N . ARG A 1 209 ? 37.579 15.103 -25.969 1.00 94.19 209 ARG A N 1
ATOM 1624 C CA . ARG A 1 209 ? 36.570 16.120 -25.643 1.00 94.19 209 ARG A CA 1
ATOM 1625 C C .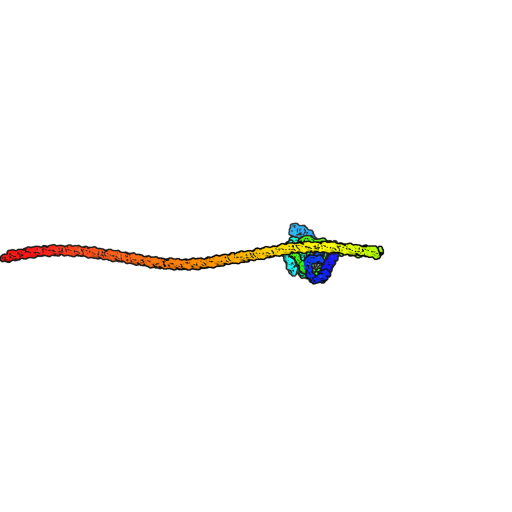 ARG A 1 209 ? 35.239 15.483 -25.244 1.00 94.19 209 ARG A C 1
ATOM 1627 O O . ARG A 1 209 ? 34.658 15.877 -24.232 1.00 94.19 209 ARG A O 1
ATOM 1634 N N . GLN A 1 210 ? 34.780 14.482 -25.993 1.00 92.44 210 GLN A N 1
ATOM 1635 C CA . GLN A 1 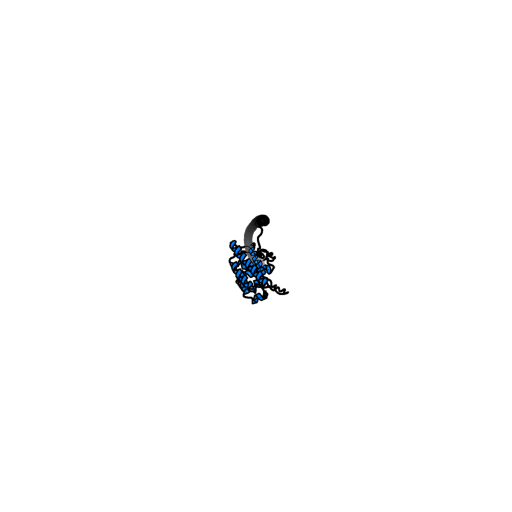210 ? 33.565 13.721 -25.682 1.00 92.44 210 GLN A CA 1
ATOM 1636 C C . GLN A 1 210 ? 33.707 12.928 -24.382 1.00 92.44 210 GLN A C 1
ATOM 1638 O O . GLN A 1 210 ? 32.800 12.934 -23.547 1.00 92.44 210 GLN A O 1
ATOM 1643 N N . LEU A 1 211 ? 34.865 12.302 -24.168 1.00 93.88 211 LEU A N 1
ATOM 1644 C CA . LEU A 1 211 ? 35.171 11.588 -22.937 1.00 93.88 211 LEU A CA 1
ATOM 1645 C C . LEU A 1 211 ? 35.157 12.541 -21.739 1.00 93.88 211 LEU A C 1
ATOM 1647 O O . LEU A 1 211 ? 34.480 12.258 -20.758 1.00 93.88 211 LEU A O 1
ATOM 1651 N N . ASN A 1 212 ? 35.801 13.706 -21.839 1.00 93.44 212 ASN A N 1
ATOM 1652 C CA . ASN A 1 212 ? 35.769 14.726 -20.787 1.00 93.44 212 ASN A CA 1
ATOM 1653 C C . ASN A 1 212 ? 34.351 15.256 -20.528 1.00 93.44 212 ASN A C 1
ATOM 1655 O O . ASN A 1 212 ? 33.972 15.464 -19.377 1.00 93.44 212 ASN A O 1
ATOM 1659 N N . SER A 1 213 ? 33.538 15.439 -21.573 1.00 93.44 213 SER A N 1
ATOM 1660 C CA . SER A 1 213 ? 32.127 15.809 -21.415 1.00 93.44 213 SER A CA 1
ATOM 1661 C C . SER A 1 213 ? 31.340 14.728 -20.667 1.00 93.44 213 SER A C 1
ATOM 1663 O O . SER A 1 213 ? 30.583 15.048 -19.749 1.00 93.44 213 SER A O 1
ATOM 1665 N N . THR A 1 214 ? 31.578 13.456 -20.992 1.00 94.25 214 THR A N 1
ATOM 1666 C CA . THR A 1 214 ? 30.948 12.308 -20.328 1.00 94.25 214 THR A CA 1
ATOM 1667 C C . THR A 1 214 ? 31.391 12.197 -18.872 1.00 94.25 214 THR A C 1
ATOM 1669 O O . THR A 1 214 ? 30.550 12.045 -17.992 1.00 94.25 214 THR A O 1
ATOM 1672 N N . VAL A 1 215 ? 32.690 12.339 -18.596 1.00 96.69 215 VAL A N 1
ATOM 1673 C CA . VAL A 1 215 ? 33.253 12.332 -17.237 1.00 96.69 215 VAL A CA 1
ATOM 1674 C C . VAL A 1 215 ? 32.643 13.450 -16.396 1.00 96.69 215 VAL A C 1
ATOM 1676 O O . VAL A 1 215 ? 32.180 13.185 -15.292 1.00 96.69 215 VAL A O 1
ATOM 1679 N N . ASN A 1 216 ? 32.545 14.670 -16.926 1.00 94.56 216 ASN A N 1
ATOM 1680 C CA . ASN A 1 216 ? 31.911 15.785 -16.219 1.00 94.56 216 ASN A CA 1
ATOM 1681 C C . ASN A 1 216 ? 30.415 15.537 -15.967 1.00 94.56 216 ASN A C 1
ATOM 1683 O O . ASN A 1 216 ? 29.906 15.848 -14.890 1.00 94.56 216 ASN A O 1
ATOM 1687 N N . GLY A 1 217 ? 29.707 14.948 -16.937 1.00 95.31 217 GLY A N 1
ATOM 1688 C CA . GLY A 1 217 ? 28.303 14.566 -16.779 1.00 95.31 217 GLY A CA 1
ATOM 1689 C C . GLY A 1 217 ? 28.104 13.493 -15.707 1.00 95.31 217 GLY A C 1
ATOM 1690 O O . GLY A 1 217 ? 27.215 13.614 -14.862 1.00 95.31 217 GLY A O 1
ATOM 1691 N N . LEU A 1 218 ? 28.957 12.466 -15.699 1.00 95.56 218 LEU A N 1
ATOM 1692 C CA . LEU A 1 218 ? 28.956 11.422 -14.677 1.00 95.56 218 LEU A CA 1
ATOM 1693 C C . LEU A 1 218 ? 29.297 11.991 -13.300 1.00 95.56 218 LEU A C 1
ATOM 1695 O O . LEU A 1 218 ? 28.600 11.674 -12.342 1.00 95.56 218 LEU A O 1
ATOM 1699 N N . GLN A 1 219 ? 30.283 12.883 -13.206 1.00 96.19 219 GLN A N 1
ATOM 1700 C CA . GLN A 1 219 ? 30.639 13.544 -11.953 1.00 96.19 219 GLN A CA 1
ATOM 1701 C C . GLN A 1 219 ? 29.461 14.354 -11.391 1.00 96.19 219 GLN A C 1
ATOM 1703 O O . GLN A 1 219 ? 29.117 14.207 -10.224 1.00 96.19 219 GLN A O 1
ATOM 1708 N N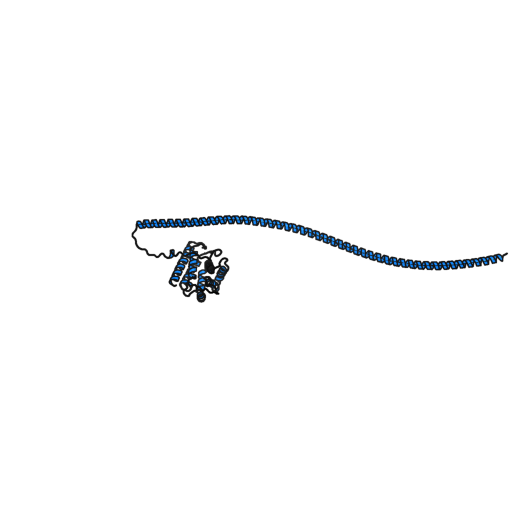 . GLY A 1 220 ? 28.751 15.118 -12.228 1.00 96.75 220 GLY A N 1
ATOM 1709 C CA . GLY A 1 220 ? 27.551 15.843 -11.794 1.00 96.75 220 GLY A CA 1
ATOM 1710 C C . GLY A 1 220 ? 26.416 14.922 -11.322 1.00 96.75 220 GLY A C 1
ATOM 1711 O O . GLY A 1 220 ? 25.690 15.253 -10.377 1.00 96.75 220 GLY A O 1
ATOM 1712 N N . ARG A 1 221 ? 26.265 13.742 -11.943 1.00 96.06 221 ARG A N 1
ATOM 1713 C CA . ARG A 1 221 ? 25.318 12.712 -11.483 1.00 96.06 221 ARG A CA 1
ATOM 1714 C C . ARG A 1 221 ? 25.738 12.131 -10.135 1.00 96.06 221 ARG A C 1
ATOM 1716 O O . ARG A 1 221 ? 24.876 11.997 -9.272 1.00 96.06 221 ARG A O 1
ATOM 1723 N N . VAL A 1 222 ? 27.025 11.833 -9.945 1.00 97.81 222 VAL A N 1
ATOM 1724 C CA . VAL A 1 222 ? 27.577 11.364 -8.664 1.00 97.81 222 VAL A CA 1
ATOM 1725 C C . VAL A 1 222 ? 27.298 12.385 -7.564 1.00 97.81 222 VAL A C 1
ATOM 1727 O O . VAL A 1 222 ? 26.650 12.032 -6.586 1.00 97.81 222 VAL A O 1
ATOM 1730 N N . ASP A 1 223 ? 27.630 13.659 -7.768 1.00 97.12 223 ASP A N 1
ATOM 1731 C CA . ASP A 1 223 ? 27.398 14.715 -6.773 1.00 97.12 223 ASP A CA 1
ATOM 1732 C C . ASP A 1 223 ? 25.904 14.873 -6.422 1.00 97.12 223 ASP A C 1
ATOM 1734 O O . ASP A 1 223 ? 25.527 15.166 -5.283 1.00 97.12 223 ASP A O 1
ATOM 1738 N N . THR A 1 224 ? 25.021 14.698 -7.409 1.00 97.00 224 THR A N 1
ATOM 1739 C CA . THR A 1 224 ? 23.567 14.758 -7.200 1.00 97.00 224 THR A CA 1
ATOM 1740 C C . THR A 1 224 ? 23.080 13.563 -6.384 1.00 97.00 224 THR A C 1
ATOM 1742 O O . THR A 1 224 ? 22.284 13.738 -5.457 1.00 97.00 224 THR A O 1
ATOM 1745 N N . LEU A 1 225 ? 23.572 12.362 -6.698 1.00 96.31 225 LEU A N 1
ATOM 1746 C CA . LEU A 1 225 ? 23.256 11.144 -5.959 1.00 96.31 225 LEU A CA 1
ATOM 1747 C C . LEU A 1 225 ? 23.803 11.195 -4.534 1.00 96.31 225 LEU A C 1
ATOM 1749 O O . LEU A 1 225 ? 23.081 10.837 -3.611 1.00 96.31 225 LEU A O 1
ATOM 1753 N N . GLU A 1 226 ? 25.017 11.699 -4.323 1.00 97.25 226 GLU A N 1
ATOM 1754 C CA . GLU A 1 226 ? 25.595 11.881 -2.989 1.00 97.25 226 GLU A CA 1
ATOM 1755 C C . GLU A 1 226 ? 24.743 12.823 -2.136 1.00 97.25 226 GLU A C 1
ATOM 1757 O O . GLU A 1 226 ? 24.379 12.480 -1.012 1.00 97.25 226 GLU A O 1
ATOM 1762 N N . LYS A 1 227 ? 24.325 13.972 -2.685 1.00 97.19 227 LYS A N 1
ATOM 1763 C CA . LYS A 1 227 ? 23.422 14.901 -1.984 1.00 97.19 227 LYS A CA 1
ATOM 1764 C C . LYS A 1 227 ? 22.073 14.266 -1.655 1.00 97.19 227 LYS A C 1
ATOM 1766 O O . LYS A 1 227 ? 21.541 14.501 -0.571 1.00 97.19 227 LYS A O 1
ATOM 1771 N N . ALA A 1 228 ? 21.503 13.492 -2.579 1.00 96.38 228 ALA A N 1
ATOM 1772 C CA . ALA A 1 228 ? 20.258 12.770 -2.335 1.00 96.38 228 ALA A CA 1
ATOM 1773 C C . ALA A 1 228 ? 20.435 11.701 -1.246 1.00 96.38 228 ALA A C 1
ATOM 1775 O O . ALA A 1 228 ? 19.588 11.579 -0.366 1.00 96.38 228 ALA A O 1
ATOM 1776 N N . ASN A 1 229 ? 21.559 10.984 -1.256 1.00 96.38 229 ASN A N 1
ATOM 1777 C CA . ASN A 1 229 ? 21.864 9.951 -0.277 1.00 96.38 229 ASN A CA 1
ATOM 1778 C C . ASN A 1 229 ? 22.023 10.539 1.134 1.00 96.38 229 ASN A C 1
ATOM 1780 O O . ASN A 1 229 ? 21.450 10.011 2.081 1.00 96.38 229 ASN A O 1
ATOM 1784 N N . THR A 1 230 ? 22.702 11.683 1.280 1.00 97.50 230 THR A N 1
ATOM 1785 C CA . THR A 1 230 ? 22.796 12.397 2.567 1.00 97.50 230 THR A CA 1
ATOM 1786 C C . THR A 1 230 ? 21.415 12.787 3.097 1.00 97.50 230 THR A C 1
ATOM 1788 O O . THR A 1 230 ? 21.122 12.543 4.265 1.00 97.50 230 THR A O 1
ATOM 1791 N N . LYS A 1 231 ? 20.531 13.316 2.239 1.00 96.75 231 LYS A N 1
ATOM 1792 C CA . LYS A 1 231 ? 19.150 13.650 2.633 1.00 96.75 231 LYS A CA 1
ATOM 1793 C C . LYS A 1 231 ? 18.360 12.422 3.081 1.00 96.75 231 LYS A C 1
ATOM 1795 O O . LYS A 1 231 ? 17.679 12.475 4.097 1.00 96.75 231 LYS A O 1
ATOM 1800 N N . LEU A 1 232 ? 18.481 11.307 2.360 1.00 97.31 232 LEU A N 1
ATOM 1801 C CA . LEU A 1 232 ? 17.827 10.053 2.741 1.00 97.31 232 LEU A CA 1
ATOM 1802 C C . LEU A 1 232 ? 18.350 9.526 4.084 1.00 97.31 232 LEU A C 1
ATOM 1804 O O . LEU A 1 232 ? 17.567 9.047 4.899 1.00 97.31 232 LEU A O 1
ATOM 1808 N N . ILE A 1 233 ? 19.654 9.648 4.349 1.00 97.31 233 ILE A N 1
ATOM 1809 C CA . ILE A 1 233 ? 20.240 9.288 5.647 1.00 97.31 233 ILE A CA 1
ATOM 1810 C C . ILE A 1 233 ? 19.643 10.154 6.768 1.00 97.31 233 ILE A C 1
ATOM 1812 O O . ILE A 1 233 ? 19.244 9.617 7.802 1.00 97.31 233 ILE A O 1
ATOM 1816 N N . GLU A 1 234 ? 19.528 11.469 6.566 1.00 97.25 234 GLU A N 1
ATOM 1817 C CA . GLU A 1 234 ? 18.895 12.381 7.530 1.00 97.25 234 GLU A CA 1
ATOM 1818 C C . GLU A 1 234 ? 17.423 12.017 7.787 1.00 97.25 234 GLU A C 1
ATOM 1820 O O . GLU A 1 234 ? 17.001 11.920 8.942 1.00 97.25 234 GLU A O 1
ATOM 1825 N N . GLU A 1 235 ? 16.649 11.740 6.734 1.00 97.31 235 GLU A N 1
ATOM 1826 C CA . GLU A 1 235 ? 15.251 11.304 6.847 1.00 97.31 235 GLU A CA 1
ATOM 1827 C C . GLU A 1 235 ? 15.117 9.995 7.633 1.00 97.31 235 GLU A C 1
ATOM 1829 O O . GLU A 1 235 ? 14.265 9.884 8.518 1.00 97.31 235 GLU A O 1
ATOM 1834 N N . VAL A 1 236 ? 15.987 9.015 7.375 1.00 97.81 236 VAL A N 1
ATOM 1835 C CA . VAL A 1 236 ? 16.009 7.745 8.114 1.00 97.81 236 VAL A CA 1
ATOM 1836 C C . VAL A 1 236 ? 16.300 7.975 9.598 1.00 97.81 236 VAL A C 1
ATOM 1838 O O . VAL A 1 236 ? 15.650 7.362 10.451 1.00 97.81 236 VAL A O 1
ATOM 1841 N N . ILE A 1 237 ? 17.226 8.878 9.933 1.00 97.94 237 ILE A N 1
ATOM 1842 C CA . ILE A 1 237 ? 17.526 9.236 11.325 1.00 97.94 237 ILE A CA 1
ATOM 1843 C C . ILE A 1 237 ? 16.301 9.873 11.992 1.00 97.94 237 ILE A C 1
ATOM 1845 O O . ILE A 1 237 ? 15.959 9.502 13.119 1.00 97.94 237 ILE A O 1
ATOM 1849 N N . ILE A 1 238 ? 15.608 10.791 11.316 1.00 97.88 238 ILE A N 1
ATOM 1850 C CA . ILE A 1 238 ? 14.387 11.422 11.842 1.00 97.88 238 ILE A CA 1
ATOM 1851 C C . ILE A 1 238 ? 13.302 10.367 12.079 1.00 97.88 238 ILE A C 1
ATOM 1853 O O . ILE A 1 238 ? 12.735 10.299 13.172 1.00 97.88 238 ILE A O 1
ATOM 1857 N N . LEU A 1 239 ? 13.048 9.499 11.097 1.00 97.62 239 LEU A N 1
ATOM 1858 C CA . LEU A 1 239 ? 12.058 8.426 11.210 1.00 97.62 239 LEU A CA 1
ATOM 1859 C C . LEU A 1 239 ? 12.385 7.458 12.350 1.00 97.62 239 LEU A C 1
ATOM 1861 O O . LEU A 1 239 ? 11.482 7.035 13.074 1.00 97.62 239 LEU A O 1
ATOM 1865 N N . PHE A 1 240 ? 13.664 7.139 12.559 1.00 98.06 240 PHE A N 1
ATOM 1866 C CA . PHE A 1 240 ? 14.097 6.314 13.682 1.00 98.06 240 PHE A CA 1
ATOM 1867 C C . PHE A 1 240 ? 13.723 6.946 15.031 1.00 98.06 240 PHE A C 1
ATOM 1869 O O . PHE A 1 240 ? 13.127 6.269 15.874 1.00 98.06 240 PHE A O 1
ATOM 1876 N N . HIS A 1 241 ? 13.998 8.242 15.214 1.00 97.69 241 HIS A N 1
ATOM 1877 C CA . HIS A 1 241 ? 13.660 8.968 16.442 1.00 97.69 241 HIS A CA 1
ATOM 1878 C C . HIS A 1 241 ? 12.147 9.083 16.651 1.00 97.69 241 HIS A C 1
ATOM 1880 O O . HIS A 1 241 ? 11.658 8.834 17.753 1.00 97.69 241 HIS A O 1
ATOM 1886 N N . VAL A 1 242 ? 11.387 9.404 15.598 1.00 98.00 242 VAL A N 1
ATOM 1887 C CA . VAL A 1 242 ? 9.916 9.462 15.656 1.00 98.00 242 VAL A CA 1
ATOM 1888 C C . VAL A 1 242 ? 9.350 8.112 16.082 1.00 98.00 242 VAL A C 1
ATOM 1890 O O . VAL A 1 242 ? 8.544 8.042 17.009 1.00 98.00 242 VAL A O 1
ATOM 1893 N N . ARG A 1 243 ? 9.822 7.023 15.468 1.00 97.75 243 ARG A N 1
ATOM 1894 C CA . ARG A 1 243 ? 9.405 5.663 15.812 1.00 97.75 243 ARG A CA 1
ATOM 1895 C C . ARG A 1 243 ? 9.726 5.326 17.269 1.00 97.75 243 ARG A C 1
ATOM 1897 O O . ARG A 1 243 ? 8.876 4.780 17.965 1.00 97.75 243 ARG A O 1
ATOM 1904 N N . GLN A 1 244 ? 10.925 5.654 17.747 1.00 97.50 244 GLN A N 1
ATOM 1905 C CA . GLN A 1 244 ? 11.324 5.403 19.134 1.00 97.50 244 GLN A CA 1
ATOM 1906 C C . GLN A 1 244 ? 10.453 6.179 20.135 1.00 97.50 244 GLN A C 1
ATOM 1908 O O . GLN A 1 244 ? 10.023 5.615 21.142 1.00 97.50 244 GLN A O 1
ATOM 1913 N N . ASN A 1 245 ? 10.145 7.444 19.840 1.00 97.44 245 ASN A N 1
ATOM 1914 C CA . ASN A 1 245 ? 9.263 8.266 20.667 1.00 97.44 245 ASN A CA 1
ATOM 1915 C C . ASN A 1 245 ? 7.830 7.725 20.692 1.00 97.44 245 ASN A C 1
ATOM 1917 O O . ASN A 1 245 ? 7.233 7.650 21.764 1.00 97.44 245 ASN A O 1
ATOM 1921 N N . LEU A 1 246 ? 7.303 7.288 19.543 1.00 97.69 246 LEU A N 1
ATOM 1922 C CA . LEU A 1 246 ? 5.990 6.646 19.462 1.00 97.69 246 LEU A CA 1
ATOM 1923 C C . LEU A 1 246 ? 5.934 5.367 20.304 1.00 97.69 246 LEU A C 1
ATOM 1925 O O . LEU A 1 246 ? 5.004 5.209 21.089 1.00 97.69 246 LEU A O 1
ATOM 1929 N N . TYR A 1 247 ? 6.948 4.498 20.217 1.00 97.81 247 TYR A N 1
ATOM 1930 C CA . TYR A 1 247 ? 7.021 3.298 21.058 1.00 97.81 247 TYR A CA 1
ATOM 1931 C C . TYR A 1 247 ? 7.040 3.636 22.550 1.00 97.81 247 TYR A C 1
ATOM 1933 O O . TYR A 1 247 ? 6.332 3.008 23.334 1.00 97.81 247 TYR A O 1
ATOM 1941 N N . ARG A 1 248 ? 7.816 4.649 22.951 1.00 97.94 248 ARG A N 1
ATOM 1942 C CA . ARG A 1 248 ? 7.879 5.084 24.351 1.00 97.94 248 ARG A CA 1
ATOM 1943 C C . ARG A 1 248 ? 6.542 5.646 24.838 1.00 97.94 248 ARG A C 1
ATOM 1945 O O . ARG A 1 248 ? 6.119 5.316 25.942 1.00 97.94 248 ARG A O 1
ATOM 1952 N N . SER A 1 249 ? 5.884 6.469 24.024 1.00 97.25 249 SER A N 1
ATOM 1953 C CA . SER A 1 249 ? 4.579 7.047 24.351 1.00 97.25 249 SER A CA 1
ATOM 1954 C C . SER A 1 249 ? 3.506 5.966 24.474 1.00 97.25 249 SER A C 1
ATOM 1956 O O . SER A 1 249 ? 2.799 5.950 25.476 1.00 97.25 249 SER A O 1
ATOM 1958 N N . ALA A 1 250 ? 3.444 5.029 23.521 1.00 97.62 250 ALA A N 1
ATOM 1959 C CA . ALA A 1 250 ? 2.497 3.916 23.546 1.00 97.62 250 ALA A CA 1
ATOM 1960 C C . ALA A 1 250 ? 2.680 3.028 24.786 1.00 97.62 250 ALA A C 1
ATOM 1962 O O . ALA A 1 250 ? 1.703 2.607 25.405 1.00 97.62 250 ALA A O 1
ATOM 1963 N N . LEU A 1 251 ? 3.933 2.778 25.180 1.00 97.94 251 LEU A N 1
ATOM 1964 C CA . LEU A 1 251 ? 4.230 2.006 26.380 1.00 97.94 251 LEU A CA 1
ATOM 1965 C C . LEU A 1 251 ? 3.782 2.745 27.649 1.00 97.94 251 LEU A C 1
ATOM 1967 O O . LEU A 1 251 ? 3.182 2.125 28.517 1.00 97.94 251 LEU A O 1
ATOM 1971 N N . SER A 1 252 ? 4.014 4.061 27.744 1.00 97.75 252 SER A N 1
ATOM 1972 C CA . SER A 1 252 ? 3.537 4.874 28.879 1.00 97.75 252 SER A CA 1
ATOM 1973 C C . SER A 1 252 ? 2.021 4.792 29.021 1.00 97.75 252 SER A C 1
ATOM 1975 O O . SER A 1 252 ? 1.520 4.454 30.088 1.00 97.75 252 SER A O 1
ATOM 1977 N N . THR A 1 253 ? 1.296 5.007 27.920 1.00 97.56 253 THR A N 1
ATOM 1978 C CA . THR A 1 253 ? -0.169 4.949 27.930 1.00 97.56 253 THR A CA 1
ATOM 1979 C C . THR A 1 253 ? -0.693 3.559 28.278 1.00 97.56 253 THR A C 1
ATOM 1981 O O . THR A 1 253 ? -1.713 3.445 28.946 1.00 97.56 253 THR A O 1
ATOM 1984 N N . HIS A 1 254 ? 0.004 2.494 27.862 1.00 98.19 254 HIS A N 1
ATOM 1985 C CA . HIS A 1 254 ? -0.367 1.129 28.236 1.00 98.19 254 HIS A CA 1
ATOM 1986 C C . HIS A 1 254 ? -0.279 0.927 29.752 1.00 98.19 254 HIS A C 1
ATOM 1988 O O . HIS A 1 254 ? -1.225 0.430 30.354 1.00 98.19 254 HIS A O 1
ATOM 1994 N N . TRP A 1 255 ? 0.830 1.343 30.370 1.00 97.75 255 TRP A N 1
ATOM 1995 C CA . TRP A 1 255 ? 1.017 1.232 31.819 1.00 97.75 255 TRP A CA 1
ATOM 1996 C C . TRP A 1 255 ? 0.007 2.061 32.616 1.00 97.75 255 TRP A C 1
ATOM 1998 O O . TRP A 1 255 ? -0.486 1.592 33.638 1.00 97.75 255 TRP A O 1
ATOM 2008 N N . GLU A 1 256 ? -0.320 3.267 32.149 1.00 98.00 256 GLU A N 1
ATOM 2009 C CA . GLU A 1 256 ? -1.345 4.114 32.770 1.00 98.00 256 GLU A CA 1
ATOM 2010 C C . GLU A 1 256 ? -2.715 3.422 32.755 1.00 98.00 256 GLU A C 1
ATOM 2012 O O . GLU A 1 256 ? -3.332 3.251 33.806 1.00 98.00 256 GLU A O 1
ATOM 2017 N N . VAL A 1 257 ? -3.145 2.922 31.591 1.00 98.06 257 VAL A N 1
ATOM 2018 C CA . VAL A 1 257 ? -4.425 2.209 31.451 1.00 98.06 257 VAL A CA 1
ATOM 2019 C C . VAL A 1 257 ? -4.458 0.931 32.293 1.00 98.06 257 VAL A C 1
ATOM 2021 O O . VAL A 1 257 ? -5.474 0.627 32.915 1.00 98.06 257 VAL A O 1
ATOM 2024 N N . GLU A 1 258 ? -3.362 0.174 32.333 1.00 98.06 258 GLU A N 1
ATOM 2025 C CA . GLU A 1 258 ? -3.269 -1.052 33.129 1.00 98.06 258 GLU A CA 1
ATOM 2026 C C . GLU A 1 258 ? -3.349 -0.770 34.640 1.00 98.06 258 GLU A C 1
ATOM 2028 O O . GLU A 1 258 ? -4.048 -1.481 35.367 1.00 98.06 258 GLU A O 1
ATOM 2033 N N . SER A 1 259 ? -2.707 0.304 35.111 1.00 98.06 259 SER A N 1
ATOM 2034 C CA . SER A 1 259 ? -2.794 0.752 36.505 1.00 98.06 259 SER A CA 1
ATOM 2035 C C . SER A 1 259 ? -4.213 1.187 36.876 1.00 98.06 259 SER A C 1
ATOM 2037 O O . SER A 1 259 ? -4.727 0.784 37.924 1.00 98.06 259 SER A O 1
ATOM 2039 N N . ASP A 1 260 ? -4.865 1.973 36.018 1.00 98.00 260 ASP A N 1
ATOM 2040 C CA . ASP A 1 260 ? -6.236 2.443 36.242 1.00 98.00 260 ASP A CA 1
ATOM 2041 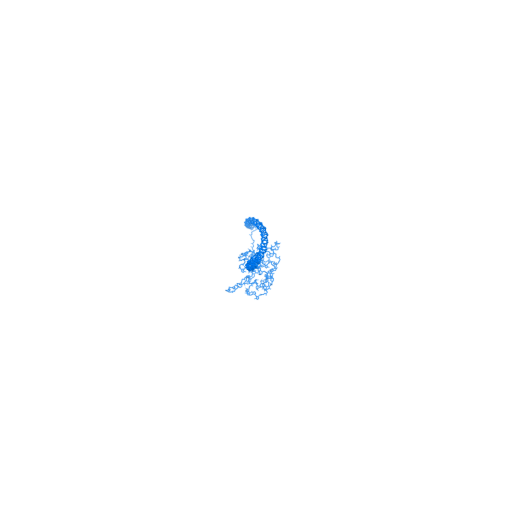C C . ASP A 1 260 ? -7.226 1.275 36.269 1.00 98.00 260 ASP A C 1
ATOM 2043 O O . ASP A 1 260 ? -8.106 1.213 37.133 1.00 98.00 260 ASP A O 1
ATOM 2047 N N . LEU A 1 261 ? -7.048 0.298 35.373 1.00 98.25 261 LEU A N 1
ATOM 2048 C CA . LEU A 1 261 ? -7.854 -0.918 35.348 1.00 98.25 261 LEU A CA 1
ATOM 2049 C C . LEU A 1 261 ? -7.710 -1.710 36.653 1.00 98.25 261 LEU A C 1
ATOM 2051 O O . LEU A 1 261 ? -8.713 -2.153 37.214 1.00 98.25 261 LEU A O 1
ATOM 2055 N N . LEU A 1 262 ? -6.484 -1.872 37.159 1.00 98.00 262 LEU A N 1
ATOM 2056 C CA . LEU A 1 262 ? -6.237 -2.581 38.414 1.00 98.00 262 LEU A CA 1
ATOM 2057 C C . LEU A 1 262 ? -6.929 -1.886 39.598 1.00 98.00 262 LEU A C 1
ATOM 2059 O O . LEU A 1 262 ? -7.586 -2.550 40.405 1.00 98.00 262 LEU A O 1
ATOM 2063 N N . ALA A 1 263 ? -6.838 -0.555 39.671 1.00 97.81 263 ALA A N 1
ATOM 2064 C CA . ALA A 1 263 ? -7.526 0.231 40.692 1.00 97.81 263 ALA A CA 1
ATOM 2065 C C . ALA A 1 263 ? -9.053 0.081 40.587 1.00 97.81 263 ALA A C 1
ATOM 2067 O O . ALA A 1 263 ? -9.728 -0.153 41.592 1.00 97.81 263 ALA A O 1
ATOM 2068 N N . GLN A 1 264 ? -9.602 0.132 39.371 1.00 97.50 264 GLN A N 1
ATOM 2069 C CA . GLN A 1 264 ? -11.036 -0.016 39.131 1.00 97.50 264 GLN A CA 1
ATOM 2070 C C . GLN A 1 264 ? -11.552 -1.409 39.521 1.00 97.50 264 GLN A C 1
ATOM 2072 O O . GLN A 1 264 ? -12.633 -1.528 40.103 1.00 97.50 264 GLN A O 1
ATOM 2077 N N . VAL A 1 265 ? -10.780 -2.465 39.242 1.00 97.94 265 VAL A N 1
ATOM 2078 C CA . VAL A 1 265 ? -11.096 -3.835 39.672 1.00 97.94 265 VAL A CA 1
ATOM 2079 C C . VAL A 1 265 ? -11.127 -3.932 41.199 1.00 97.94 265 VAL A C 1
ATOM 2081 O O . VAL A 1 265 ? -12.069 -4.511 41.744 1.00 97.94 265 VAL A O 1
ATOM 2084 N N . GLY A 1 266 ? -10.156 -3.324 41.888 1.00 97.75 266 GLY A N 1
ATOM 2085 C CA . GLY A 1 266 ? -10.127 -3.263 43.352 1.00 97.75 266 GLY A CA 1
ATOM 2086 C C . GLY A 1 266 ? -11.361 -2.571 43.932 1.00 97.75 266 GLY A C 1
ATOM 2087 O O . GLY A 1 266 ? -12.087 -3.159 44.733 1.00 97.75 266 GLY A O 1
ATOM 2088 N N . MET A 1 267 ? -11.669 -1.365 43.450 1.00 97.56 267 MET A N 1
ATOM 2089 C CA . MET A 1 267 ? -12.844 -0.605 43.894 1.00 97.56 267 MET A CA 1
ATOM 2090 C C . MET A 1 267 ? -14.159 -1.344 43.623 1.00 97.56 267 MET A C 1
ATOM 2092 O O . MET A 1 267 ? -15.071 -1.318 44.449 1.00 97.56 267 MET A O 1
ATOM 2096 N N . LYS A 1 268 ? -14.272 -2.030 42.478 1.00 98.00 268 LYS A N 1
ATOM 2097 C CA . LYS A 1 268 ? -15.452 -2.840 42.158 1.00 98.00 268 LYS A CA 1
ATOM 2098 C C . LYS A 1 268 ? -15.628 -3.978 43.162 1.00 98.00 268 LYS A C 1
ATOM 2100 O O . LYS A 1 268 ? -16.745 -4.207 43.619 1.00 98.00 268 LYS A O 1
ATOM 2105 N N . HIS A 1 269 ? -14.545 -4.667 43.516 1.00 97.69 269 HIS A N 1
ATOM 2106 C CA . HIS A 1 269 ? -14.597 -5.742 44.500 1.00 97.69 269 HIS A CA 1
ATOM 2107 C C . HIS A 1 269 ? -15.045 -5.232 45.877 1.00 97.69 269 HIS A C 1
ATOM 2109 O O . HIS A 1 269 ? -15.938 -5.817 46.489 1.00 97.69 269 HIS A O 1
ATOM 2115 N N . GLU A 1 270 ? -14.488 -4.110 46.338 1.00 97.62 270 GLU A N 1
ATOM 2116 C CA . GLU A 1 270 ? -14.901 -3.476 47.595 1.00 97.62 270 GLU A CA 1
ATOM 2117 C C . GLU A 1 270 ? -16.377 -3.061 47.576 1.00 97.62 270 GLU A C 1
ATOM 2119 O O . GLU A 1 270 ? -17.105 -3.318 48.537 1.00 97.62 270 GLU A O 1
ATOM 2124 N N . MET A 1 271 ? -16.849 -2.483 46.466 1.00 97.56 271 MET A N 1
ATOM 2125 C CA . MET A 1 271 ? -18.251 -2.100 46.298 1.00 97.56 271 MET A CA 1
ATOM 2126 C C . MET A 1 271 ? -19.191 -3.311 46.338 1.00 97.56 271 MET A C 1
ATOM 2128 O O . MET A 1 271 ? -20.232 -3.254 46.989 1.00 97.56 271 MET A O 1
ATOM 2132 N N . GLU A 1 272 ? -18.828 -4.421 45.693 1.00 97.81 272 GLU A N 1
ATOM 2133 C CA . GLU A 1 272 ? -19.605 -5.667 45.735 1.00 97.81 272 GLU A CA 1
ATOM 2134 C C . GLU A 1 272 ? -19.666 -6.263 47.148 1.00 97.81 272 GLU A C 1
ATOM 2136 O O . GLU A 1 272 ? -20.715 -6.756 47.571 1.00 97.81 272 GLU A O 1
ATOM 2141 N N . LEU A 1 273 ? -18.562 -6.212 47.899 1.00 97.94 273 LEU A N 1
ATOM 2142 C CA . LEU A 1 273 ? -18.535 -6.656 49.293 1.00 97.94 273 LEU A CA 1
ATOM 2143 C C . LEU A 1 273 ? -19.419 -5.773 50.179 1.00 97.94 273 LEU A C 1
ATOM 2145 O O . LEU A 1 273 ? -20.225 -6.296 50.951 1.00 97.94 273 LEU A O 1
ATOM 2149 N N . ALA A 1 274 ? -19.312 -4.450 50.041 1.00 97.94 274 ALA A N 1
ATOM 2150 C CA . ALA A 1 274 ? -20.142 -3.502 50.777 1.00 97.94 274 ALA A CA 1
ATOM 2151 C C . ALA A 1 274 ? -21.635 -3.688 50.460 1.00 97.94 274 ALA A C 1
ATOM 2153 O O . ALA A 1 274 ? -22.461 -3.697 51.373 1.00 97.94 274 ALA A O 1
ATOM 2154 N N . MET A 1 275 ? -21.977 -3.912 49.188 1.00 98.19 275 MET A N 1
ATOM 2155 C CA . MET A 1 275 ? -23.349 -4.172 48.750 1.00 98.19 275 MET A CA 1
ATOM 2156 C C . MET A 1 275 ? -23.919 -5.440 49.392 1.00 98.19 275 MET A C 1
ATOM 2158 O O . MET A 1 275 ? -25.007 -5.390 49.955 1.00 98.19 275 MET A O 1
ATOM 2162 N N . LYS A 1 276 ? -23.168 -6.549 49.403 1.00 98.12 276 LYS A N 1
ATOM 2163 C CA . LYS A 1 276 ? -23.606 -7.802 50.046 1.00 98.12 276 LYS A CA 1
ATOM 2164 C C . LYS A 1 276 ? -23.819 -7.656 51.552 1.00 98.12 276 LYS A C 1
ATOM 2166 O O . LYS A 1 276 ? -24.748 -8.242 52.103 1.00 98.12 276 LYS A O 1
ATOM 2171 N N . LEU A 1 277 ? -22.958 -6.896 52.231 1.00 98.19 277 LEU A N 1
ATOM 2172 C CA . LEU A 1 277 ? -23.119 -6.625 53.662 1.00 98.19 277 LEU A CA 1
ATOM 2173 C C . LEU A 1 277 ? -24.369 -5.784 53.935 1.00 98.19 277 LEU A C 1
ATOM 2175 O O . LEU A 1 277 ? -25.103 -6.084 54.873 1.00 98.19 277 LEU A O 1
ATOM 2179 N N . LEU A 1 278 ? -24.632 -4.777 53.100 1.00 98.12 278 LEU A N 1
ATOM 2180 C CA . LEU A 1 278 ? -25.836 -3.958 53.202 1.00 98.12 278 LEU A CA 1
ATOM 2181 C C . LEU A 1 278 ? -27.101 -4.776 52.918 1.00 98.12 278 LEU A C 1
ATOM 2183 O O . LEU A 1 278 ? -28.069 -4.674 53.664 1.00 98.12 278 LEU A O 1
ATOM 2187 N N . GLU A 1 279 ? -27.092 -5.615 51.879 1.00 98.12 279 GLU A N 1
ATOM 2188 C CA . GLU A 1 279 ? -28.192 -6.538 51.586 1.00 98.12 279 GLU A CA 1
ATOM 2189 C C . GLU A 1 279 ? -28.480 -7.438 52.786 1.00 98.12 279 GLU A C 1
ATOM 2191 O O . GLU A 1 279 ? -29.637 -7.580 53.177 1.00 98.12 279 GLU A O 1
ATOM 2196 N N . LYS A 1 280 ? -27.440 -7.998 53.413 1.00 98.00 280 LYS A N 1
ATOM 2197 C CA . LYS A 1 280 ? -27.589 -8.815 54.617 1.00 98.00 280 LYS A CA 1
ATOM 2198 C C . LYS A 1 280 ? -28.218 -8.028 55.775 1.00 98.00 280 LYS A C 1
ATOM 2200 O O . LYS A 1 280 ? -29.172 -8.526 56.365 1.00 98.00 280 LYS A O 1
ATOM 2205 N N . ASP A 1 281 ? -27.730 -6.822 56.078 1.00 98.19 281 ASP A N 1
ATOM 2206 C CA . ASP A 1 281 ? -28.302 -5.989 57.151 1.00 98.19 281 ASP A CA 1
ATOM 2207 C C . ASP A 1 281 ? -29.779 -5.669 56.875 1.00 98.19 281 ASP A C 1
ATOM 2209 O O . ASP A 1 281 ? -30.616 -5.809 57.762 1.00 98.19 281 ASP A O 1
ATOM 2213 N N . VAL A 1 282 ? -30.142 -5.346 55.628 1.00 98.12 282 VAL A N 1
ATOM 2214 C CA . VAL A 1 282 ? -31.543 -5.103 55.243 1.00 98.12 282 VAL A CA 1
ATOM 2215 C C . VAL A 1 282 ? -32.428 -6.323 55.512 1.00 98.12 282 VAL A C 1
ATOM 2217 O O . VAL A 1 282 ? -33.510 -6.152 56.079 1.00 98.12 282 VAL A O 1
ATOM 2220 N N . HIS A 1 283 ? -31.979 -7.531 55.156 1.00 98.25 283 HIS A N 1
ATOM 2221 C CA . HIS A 1 283 ? -32.731 -8.761 55.430 1.00 98.25 283 HIS A CA 1
ATOM 2222 C C . HIS A 1 283 ? -32.880 -8.995 56.941 1.00 98.25 283 HIS A C 1
ATOM 2224 O O . HIS A 1 283 ? -33.991 -9.217 57.416 1.00 98.25 283 HIS A O 1
ATOM 2230 N N . GLU A 1 284 ? -31.805 -8.840 57.723 1.00 98.00 284 GLU A N 1
ATOM 2231 C CA . GLU A 1 284 ? -31.858 -8.984 59.187 1.00 98.00 284 GLU A CA 1
ATOM 2232 C C . GLU A 1 284 ? -32.814 -7.966 59.836 1.00 98.00 284 GLU A C 1
ATOM 2234 O O . GLU A 1 284 ? -33.585 -8.304 60.740 1.00 98.00 284 GLU A O 1
ATOM 2239 N N . LYS A 1 285 ? -32.817 -6.711 59.365 1.00 97.81 285 LYS A N 1
ATOM 2240 C CA . LYS A 1 285 ? -33.772 -5.690 59.825 1.00 97.81 285 LYS A CA 1
ATOM 2241 C C . LYS A 1 285 ? -35.205 -6.020 59.418 1.00 97.81 285 LYS A C 1
ATOM 2243 O O . LYS A 1 285 ? -36.115 -5.768 60.209 1.00 97.81 285 LYS A O 1
ATOM 2248 N N . GLN A 1 286 ? -35.424 -6.555 58.217 1.00 98.06 286 GLN A N 1
ATOM 2249 C CA . GLN A 1 286 ? -36.747 -6.990 57.765 1.00 98.06 286 GLN A CA 1
ATOM 2250 C C . GLN A 1 286 ? -37.288 -8.127 58.635 1.00 98.06 286 GLN A C 1
ATOM 2252 O O . GLN A 1 286 ? -38.422 -8.022 59.101 1.00 98.06 286 GLN A O 1
ATOM 2257 N N . ASP A 1 287 ? -36.473 -9.136 58.938 1.00 98.06 287 ASP A N 1
ATOM 2258 C CA . ASP A 1 287 ? -36.852 -10.254 59.810 1.00 98.06 287 ASP A CA 1
ATOM 2259 C C . ASP A 1 287 ? -37.201 -9.773 61.227 1.00 98.06 287 ASP A C 1
ATOM 2261 O O . ASP A 1 287 ? -38.240 -10.137 61.786 1.00 98.06 287 ASP A O 1
ATOM 2265 N N . ALA A 1 288 ? -36.386 -8.876 61.795 1.00 97.62 288 ALA A N 1
ATOM 2266 C CA . ALA A 1 288 ? -36.667 -8.269 63.096 1.00 97.62 288 ALA A CA 1
ATOM 2267 C C . ALA A 1 288 ? -37.982 -7.467 63.092 1.00 97.62 288 ALA A C 1
ATOM 2269 O O . ALA A 1 288 ? -38.750 -7.512 64.055 1.00 97.62 288 ALA A O 1
ATOM 2270 N N . LEU A 1 289 ? -38.266 -6.742 62.007 1.00 98.19 289 LEU A N 1
ATOM 2271 C CA . LEU A 1 289 ? -39.496 -5.968 61.853 1.00 98.19 289 LEU A CA 1
ATOM 2272 C C . LEU A 1 289 ? -40.726 -6.880 61.762 1.00 98.19 289 LEU A C 1
ATOM 2274 O O . LEU A 1 289 ? -41.749 -6.570 62.374 1.00 98.19 289 LEU A O 1
ATOM 2278 N N . ILE A 1 290 ? -40.631 -8.003 61.043 1.00 98.06 290 ILE A N 1
ATOM 2279 C CA . ILE A 1 290 ? -41.688 -9.024 60.984 1.00 98.06 290 ILE A CA 1
ATOM 2280 C C . ILE A 1 290 ? -41.964 -9.567 62.389 1.00 98.06 290 ILE A C 1
ATOM 2282 O O . ILE A 1 290 ? -43.105 -9.506 62.843 1.00 98.06 290 ILE A O 1
ATOM 2286 N N . SER A 1 291 ? -40.921 -9.978 63.117 1.00 97.88 291 SER A N 1
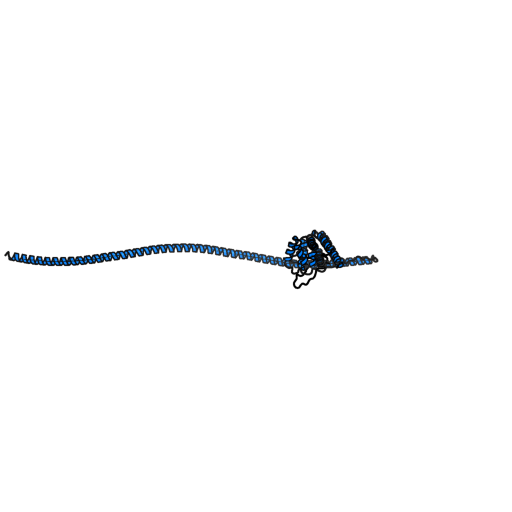ATOM 2287 C CA . SER A 1 291 ? -41.051 -10.488 64.488 1.00 97.88 291 SER A CA 1
ATOM 2288 C C . SER A 1 291 ? -41.704 -9.472 65.438 1.00 97.88 291 SER A C 1
ATOM 2290 O O . SER A 1 291 ? -42.627 -9.806 66.180 1.00 97.88 291 SER A O 1
ATOM 2292 N N . LEU A 1 292 ? -41.301 -8.197 65.376 1.00 98.00 292 LEU A N 1
ATOM 2293 C CA . LEU A 1 292 ? -41.917 -7.132 66.176 1.00 98.00 292 LEU A CA 1
ATOM 2294 C C . LEU A 1 292 ? -43.387 -6.884 65.809 1.00 98.00 292 LEU A C 1
ATOM 2296 O O . LEU A 1 292 ? -44.192 -6.574 66.687 1.00 98.00 292 LEU A O 1
ATOM 2300 N N . ARG A 1 293 ? -43.761 -7.007 64.528 1.00 98.06 293 ARG A N 1
ATOM 2301 C CA . ARG A 1 293 ? -45.168 -6.904 64.106 1.00 98.06 293 ARG A CA 1
ATOM 2302 C C . ARG A 1 293 ? -46.002 -8.050 64.663 1.00 98.06 293 ARG A C 1
ATOM 2304 O O . ARG A 1 293 ? -47.103 -7.792 65.136 1.00 98.06 293 ARG A O 1
ATOM 2311 N N . GLU A 1 294 ? -45.486 -9.275 64.638 1.00 97.81 294 GLU A N 1
ATOM 2312 C CA . GLU A 1 294 ? -46.161 -10.439 65.223 1.00 97.81 294 GLU A CA 1
ATOM 2313 C C . GLU A 1 294 ? -46.363 -10.263 66.732 1.00 97.81 294 GLU A C 1
ATOM 2315 O O . GLU A 1 294 ? -47.485 -10.401 67.217 1.00 97.81 294 GLU A O 1
ATOM 2320 N N . GLN A 1 295 ? -45.319 -9.842 67.456 1.00 97.81 295 GLN A N 1
ATOM 2321 C CA . GLN A 1 295 ? -45.416 -9.526 68.885 1.00 97.81 295 GLN A CA 1
ATOM 2322 C C . GLN A 1 295 ? -46.444 -8.423 69.166 1.00 97.81 295 GLN A C 1
ATOM 2324 O O . GLN A 1 295 ? -47.201 -8.503 70.134 1.00 97.81 295 GLN A O 1
ATOM 2329 N N . LEU A 1 296 ? -46.507 -7.388 68.322 1.00 97.81 296 LEU A N 1
ATOM 2330 C CA . LEU A 1 296 ? -47.491 -6.317 68.469 1.00 97.81 296 LEU A CA 1
ATOM 2331 C C . LEU A 1 296 ? -48.927 -6.831 68.296 1.00 97.81 296 LEU A C 1
ATOM 2333 O O . LEU A 1 296 ? -49.813 -6.424 69.050 1.00 97.81 296 LEU A O 1
ATOM 2337 N N . GLU A 1 297 ? -49.171 -7.706 67.321 1.00 97.69 297 GLU A N 1
ATOM 2338 C CA . GLU A 1 297 ? -50.488 -8.318 67.120 1.00 97.69 297 GLU A CA 1
ATOM 2339 C C . GLU A 1 297 ? -50.861 -9.270 68.266 1.00 97.69 297 GLU A C 1
ATOM 2341 O O . GLU A 1 297 ? -52.006 -9.255 68.721 1.00 97.69 297 GLU A O 1
ATOM 2346 N N . GLU A 1 298 ? -49.899 -10.012 68.820 1.00 97.75 298 GLU A N 1
ATOM 2347 C CA . GLU A 1 298 ? -50.117 -10.842 70.008 1.00 97.75 298 GLU A CA 1
ATOM 2348 C C . GLU A 1 298 ? -50.500 -9.992 71.230 1.00 97.75 298 GLU A C 1
ATOM 2350 O O . GLU A 1 298 ? -51.496 -10.272 71.901 1.00 97.75 298 GLU A O 1
ATOM 2355 N N . VAL A 1 299 ? -49.786 -8.889 71.484 1.00 97.50 299 VAL A N 1
ATOM 2356 C CA . VAL A 1 299 ? -50.115 -7.956 72.576 1.00 97.50 299 VAL A CA 1
ATOM 2357 C C . VAL A 1 299 ? -51.500 -7.341 72.381 1.00 97.50 299 VAL A C 1
ATOM 2359 O O . VAL A 1 299 ? -52.266 -7.246 73.343 1.00 97.50 299 VAL A O 1
ATOM 2362 N N . LYS A 1 300 ? -51.863 -6.946 71.154 1.00 97.50 300 LYS A N 1
ATOM 2363 C CA . LYS A 1 300 ? -53.218 -6.456 70.855 1.00 97.50 300 LYS A CA 1
ATOM 2364 C C . LYS A 1 300 ? -54.274 -7.519 71.152 1.00 97.50 300 LYS A C 1
ATOM 2366 O O . LYS A 1 300 ? -55.285 -7.192 71.772 1.00 97.50 300 LYS A O 1
ATOM 2371 N N . ALA A 1 301 ? -54.039 -8.770 70.755 1.00 97.50 301 ALA A N 1
ATOM 2372 C CA . ALA A 1 301 ? -54.952 -9.877 71.022 1.00 97.50 301 ALA A CA 1
ATOM 2373 C C . ALA A 1 301 ? -55.123 -10.121 72.531 1.00 97.50 301 ALA A C 1
ATOM 2375 O O . ALA A 1 301 ? -56.253 -10.218 73.014 1.00 97.50 301 ALA A O 1
ATOM 2376 N N . ILE A 1 302 ? -54.019 -10.125 73.290 1.00 96.69 302 ILE A N 1
ATOM 2377 C CA . ILE A 1 302 ? -54.036 -10.222 74.757 1.00 96.69 302 ILE A CA 1
ATOM 2378 C C . ILE A 1 302 ? -54.833 -9.068 75.364 1.00 96.69 302 ILE A C 1
ATOM 2380 O O . ILE A 1 302 ? -55.644 -9.290 76.261 1.00 96.69 302 ILE A O 1
ATOM 2384 N N . ASN A 1 303 ? -54.629 -7.843 74.879 1.00 96.25 303 ASN A N 1
ATOM 2385 C CA . ASN A 1 303 ? -55.310 -6.666 75.404 1.00 96.25 303 ASN A CA 1
ATOM 2386 C C . ASN A 1 303 ? -56.831 -6.765 75.189 1.00 96.25 303 ASN A C 1
ATOM 2388 O O . ASN A 1 303 ? -57.601 -6.573 76.127 1.00 96.25 303 ASN A O 1
ATOM 2392 N N . VAL A 1 304 ? -57.275 -7.161 73.989 1.00 96.94 304 VAL A N 1
ATOM 2393 C CA . VAL A 1 304 ? -58.700 -7.402 73.691 1.00 96.94 304 VAL A CA 1
ATOM 2394 C C . VAL A 1 304 ? -59.291 -8.479 74.608 1.00 96.94 304 VAL A C 1
ATOM 2396 O O . VAL A 1 304 ? -60.377 -8.291 75.160 1.00 96.94 304 VAL A O 1
ATOM 2399 N N . GLU A 1 305 ? -58.581 -9.589 74.813 1.00 96.81 305 GLU A N 1
ATOM 2400 C CA . GLU A 1 305 ? -59.037 -10.670 75.692 1.00 96.81 305 GLU A CA 1
ATOM 2401 C C . GLU A 1 305 ? -59.089 -10.240 77.167 1.00 96.81 305 GLU A C 1
ATOM 2403 O O . GLU A 1 305 ? -60.037 -10.566 77.886 1.00 96.81 305 GLU A O 1
ATOM 2408 N N . MET A 1 306 ? -58.108 -9.460 77.628 1.00 97.12 306 MET A N 1
ATOM 2409 C CA . MET A 1 306 ? -58.091 -8.907 78.981 1.00 97.12 306 MET A CA 1
ATOM 2410 C C . MET A 1 306 ? -59.273 -7.959 79.204 1.00 97.12 306 MET A C 1
ATOM 2412 O O . MET A 1 306 ? -59.976 -8.114 80.203 1.00 97.12 306 MET A O 1
ATOM 2416 N N . PHE A 1 307 ? -59.546 -7.040 78.270 1.00 96.06 307 PHE A N 1
ATOM 2417 C CA . PHE A 1 307 ? -60.720 -6.163 78.331 1.00 96.06 307 PHE A CA 1
ATOM 2418 C C . PHE A 1 307 ? -62.024 -6.965 78.403 1.00 96.06 307 PHE A C 1
ATOM 2420 O O . PHE A 1 307 ? -62.876 -6.668 79.240 1.00 96.06 307 PHE A O 1
ATOM 2427 N N . ARG A 1 308 ? -62.156 -8.030 77.600 1.00 96.12 308 ARG A N 1
ATOM 2428 C CA . ARG A 1 308 ? -63.326 -8.922 77.629 1.00 96.12 308 ARG A CA 1
ATOM 2429 C C . ARG A 1 308 ? -63.518 -9.579 78.998 1.00 96.12 308 ARG A C 1
ATOM 2431 O O . ARG A 1 308 ? -64.627 -9.580 79.532 1.00 96.12 308 ARG A O 1
ATOM 2438 N N . LYS A 1 309 ? -62.449 -10.133 79.583 1.00 96.25 309 LYS A N 1
ATOM 2439 C CA . LYS A 1 309 ? -62.496 -10.756 80.918 1.00 96.25 309 LYS A CA 1
ATOM 2440 C C . LYS A 1 309 ? -62.821 -9.748 82.014 1.00 96.25 309 LYS A C 1
ATOM 2442 O O . LYS A 1 309 ? -63.581 -10.068 82.926 1.00 96.25 309 LYS A O 1
ATOM 2447 N N . LEU A 1 310 ? -62.251 -8.549 81.929 1.00 96.00 310 LEU A N 1
ATOM 2448 C CA . LEU A 1 310 ? -62.471 -7.485 82.902 1.00 96.00 310 LEU A CA 1
ATOM 2449 C C . LEU A 1 310 ? -63.932 -7.024 82.878 1.00 96.00 310 LEU A C 1
ATOM 2451 O O . LEU A 1 310 ? -64.552 -6.956 83.935 1.00 96.00 310 LEU A O 1
ATOM 2455 N N . GLN A 1 311 ? -64.507 -6.851 81.685 1.00 94.25 311 GLN A N 1
ATOM 2456 C CA . GLN A 1 311 ? -65.928 -6.551 81.508 1.00 94.25 311 GLN A CA 1
ATOM 2457 C C . GLN A 1 311 ? -66.826 -7.660 82.083 1.00 94.25 311 GLN A C 1
ATOM 2459 O O . GLN A 1 311 ? -67.731 -7.373 82.861 1.00 94.25 311 GLN A O 1
ATOM 2464 N N . GLY A 1 312 ? -66.526 -8.935 81.806 1.00 94.56 312 GLY A N 1
ATOM 2465 C CA . GLY A 1 312 ? -67.273 -10.058 82.389 1.00 94.56 312 GLY A CA 1
ATOM 2466 C C . GLY A 1 312 ? -67.183 -10.133 83.922 1.00 94.56 312 GLY A C 1
ATOM 2467 O O . GLY A 1 312 ? -68.158 -10.479 84.591 1.00 94.56 312 GLY A O 1
ATOM 2468 N N . SER A 1 313 ? -66.030 -9.782 84.500 1.00 93.19 313 SER A N 1
ATOM 2469 C CA . SER A 1 313 ? -65.855 -9.682 85.955 1.00 93.19 313 SER A CA 1
ATOM 2470 C C . SER A 1 313 ? -66.653 -8.516 86.546 1.00 93.19 313 SER A C 1
ATOM 2472 O O . SER A 1 313 ? -67.295 -8.675 87.584 1.00 93.19 313 SER A O 1
ATOM 2474 N N . GLU A 1 314 ? -66.654 -7.360 85.877 1.00 95.25 314 GLU A N 1
ATOM 2475 C CA . GLU A 1 314 ? -67.427 -6.184 86.279 1.00 95.25 314 GLU A CA 1
ATOM 2476 C C . GLU A 1 314 ? -68.935 -6.474 86.270 1.00 95.25 314 GLU A C 1
ATOM 2478 O O . GLU A 1 314 ? -69.625 -6.175 87.247 1.00 95.25 314 GLU A O 1
ATOM 2483 N N . ASP A 1 315 ? -69.437 -7.136 85.226 1.00 94.06 315 ASP A N 1
ATOM 2484 C CA . ASP A 1 315 ? -70.832 -7.580 85.139 1.00 94.06 315 ASP A CA 1
ATOM 2485 C C . ASP A 1 315 ? -71.175 -8.578 86.260 1.00 94.06 315 ASP A C 1
ATOM 2487 O O . ASP A 1 315 ? -72.210 -8.464 86.924 1.00 94.06 315 ASP A O 1
ATOM 2491 N N . GLY A 1 316 ? -70.271 -9.521 86.551 1.00 94.69 316 GLY A N 1
ATOM 2492 C CA . GLY A 1 316 ? -70.417 -10.453 87.671 1.00 94.69 316 GLY A CA 1
ATOM 2493 C C . GLY A 1 316 ? -70.422 -9.766 89.044 1.00 94.69 316 GLY A C 1
ATOM 2494 O O . GLY A 1 316 ? -71.181 -10.163 89.934 1.00 94.69 316 GLY A O 1
ATOM 2495 N N . LEU A 1 317 ? -69.604 -8.725 89.232 1.00 94.06 317 LEU A N 1
ATOM 2496 C CA . LEU A 1 317 ? -69.584 -7.905 90.446 1.00 94.06 317 LEU A CA 1
ATOM 2497 C C . LEU A 1 317 ? -70.876 -7.104 90.605 1.00 94.06 317 LEU A C 1
ATOM 2499 O O . LEU A 1 317 ? -71.433 -7.102 91.703 1.00 94.06 317 LEU A O 1
ATOM 2503 N N . LYS A 1 318 ? -71.383 -6.487 89.528 1.00 93.75 318 LYS A N 1
ATOM 2504 C CA . LYS A 1 318 ? -72.690 -5.806 89.526 1.00 93.75 318 LYS A CA 1
ATOM 2505 C C . LYS A 1 318 ? -73.790 -6.763 89.972 1.00 93.75 318 LYS A C 1
ATOM 2507 O O . LYS A 1 318 ? -74.498 -6.469 90.932 1.00 93.75 318 LYS A O 1
ATOM 2512 N N . HIS A 1 319 ? -73.843 -7.961 89.389 1.00 94.56 319 HIS A N 1
ATOM 2513 C CA . HIS A 1 319 ? -74.826 -8.973 89.772 1.00 94.56 319 HIS A CA 1
ATOM 2514 C C . HIS A 1 319 ? -74.720 -9.397 91.250 1.00 94.56 319 HIS A C 1
ATOM 2516 O O . HIS A 1 319 ? -75.729 -9.513 91.951 1.00 94.56 319 HIS A O 1
ATOM 2522 N N . LYS A 1 320 ? -73.497 -9.604 91.763 1.00 93.81 320 LYS A N 1
ATOM 2523 C CA . LYS A 1 320 ? -73.274 -9.917 93.186 1.00 93.81 320 LYS A CA 1
ATOM 2524 C C . LYS A 1 320 ? -73.686 -8.767 94.104 1.00 93.81 320 LYS A C 1
ATOM 2526 O O . LYS A 1 320 ? -74.289 -9.024 95.143 1.00 93.81 320 LYS A O 1
ATOM 2531 N N . SER A 1 321 ? -73.385 -7.525 93.731 1.00 94.62 321 SER A N 1
ATOM 2532 C CA . SER A 1 321 ? -73.778 -6.331 94.484 1.00 94.62 321 SER A CA 1
ATOM 2533 C C . SER A 1 321 ? -75.304 -6.210 94.572 1.00 94.62 321 SER A C 1
ATOM 2535 O O . SER A 1 321 ? -75.840 -6.044 95.666 1.00 94.62 321 SER A O 1
ATOM 2537 N N . GLU A 1 322 ? -76.017 -6.433 93.464 1.00 94.56 322 GLU A N 1
ATOM 2538 C CA . GLU A 1 322 ? -77.486 -6.487 93.440 1.00 94.56 322 GLU A CA 1
ATOM 2539 C C . GLU A 1 322 ? -78.058 -7.604 94.328 1.00 94.56 322 GLU A C 1
ATOM 2541 O O . GLU A 1 322 ? -79.082 -7.424 94.990 1.00 94.56 322 GLU A O 1
ATOM 2546 N N . MET A 1 323 ? -77.433 -8.787 94.345 1.00 94.12 323 MET A N 1
ATOM 2547 C CA . MET A 1 323 ? -77.841 -9.870 95.247 1.00 94.12 323 MET A CA 1
ATOM 2548 C C . MET A 1 323 ? -77.598 -9.524 96.716 1.00 94.12 323 MET A C 1
ATOM 2550 O O . MET A 1 323 ? -78.446 -9.825 97.554 1.00 94.12 323 MET A O 1
ATOM 2554 N N . MET A 1 324 ? -76.469 -8.890 97.031 1.00 92.62 324 MET A N 1
ATOM 2555 C CA . MET A 1 324 ? -76.153 -8.457 98.390 1.00 92.62 324 MET A CA 1
ATOM 2556 C C . MET A 1 324 ? -77.161 -7.420 98.884 1.00 92.62 324 MET A C 1
ATOM 2558 O O . MET A 1 324 ? -77.699 -7.598 99.969 1.00 92.62 324 MET A O 1
ATOM 2562 N N . GLY A 1 325 ? -77.531 -6.440 98.050 1.00 93.62 325 GLY A N 1
ATOM 2563 C CA . GLY A 1 325 ? -78.602 -5.492 98.371 1.00 93.62 325 GLY A CA 1
ATOM 2564 C C . GLY A 1 325 ? -79.945 -6.182 98.649 1.00 93.62 325 GLY A C 1
ATOM 2565 O O . GLY A 1 325 ? -80.608 -5.878 99.639 1.00 93.62 325 GLY A O 1
ATOM 2566 N N . ARG A 1 326 ? -80.319 -7.192 97.846 1.00 94.31 326 ARG A N 1
ATOM 2567 C CA . ARG A 1 326 ? -81.524 -8.011 98.099 1.00 94.31 326 ARG A CA 1
ATOM 2568 C C . ARG A 1 326 ? -81.447 -8.792 99.417 1.00 94.31 326 ARG A C 1
ATOM 2570 O O . ARG A 1 326 ? -82.449 -8.918 100.123 1.00 94.31 326 ARG A O 1
ATOM 2577 N N . LEU A 1 327 ? -80.282 -9.346 99.749 1.00 92.62 327 LEU A N 1
ATOM 2578 C CA . LEU A 1 327 ? -80.061 -10.064 101.007 1.00 92.62 327 LEU A CA 1
ATOM 2579 C C . LEU A 1 327 ? -80.063 -9.126 102.217 1.00 92.62 327 LEU A C 1
ATOM 2581 O O . LEU A 1 327 ? -80.633 -9.482 103.246 1.00 92.62 327 LEU A O 1
ATOM 2585 N N . GLU A 1 328 ? -79.477 -7.936 102.108 1.00 93.31 328 GLU A N 1
ATOM 2586 C CA . GLU A 1 328 ? -79.534 -6.893 103.137 1.00 93.31 328 GLU A CA 1
ATOM 2587 C C . GLU A 1 328 ? -80.973 -6.453 103.386 1.00 93.31 328 GLU A C 1
ATOM 2589 O O . GLU A 1 328 ? -81.405 -6.388 104.536 1.00 93.31 328 GLU A O 1
ATOM 2594 N N . GLU A 1 329 ? -81.758 -6.240 102.327 1.00 93.69 329 GLU A N 1
ATOM 2595 C CA . GLU A 1 329 ? -83.177 -5.915 102.448 1.00 93.69 329 GLU A CA 1
ATOM 2596 C C . GLU A 1 329 ? -83.940 -7.025 103.187 1.00 93.69 329 GLU A C 1
ATOM 2598 O O . GLU A 1 329 ? -84.662 -6.751 104.149 1.00 93.69 329 GLU A O 1
ATOM 2603 N N . LYS A 1 330 ? -83.712 -8.295 102.822 1.00 93.44 330 LYS A N 1
ATOM 2604 C CA . LYS A 1 330 ? -84.259 -9.452 103.551 1.00 93.44 330 LYS A CA 1
ATOM 2605 C C . LYS A 1 330 ? -83.803 -9.495 105.012 1.00 93.44 330 LYS A C 1
ATOM 2607 O O . LYS A 1 330 ? -84.621 -9.755 105.891 1.00 93.44 330 LYS A O 1
ATOM 2612 N N . THR A 1 331 ? -82.529 -9.233 105.288 1.00 92.75 331 THR A N 1
ATOM 2613 C CA . THR A 1 331 ? -81.959 -9.221 106.647 1.00 92.75 331 THR A CA 1
ATOM 2614 C C . THR A 1 331 ? -82.598 -8.123 107.492 1.00 92.75 331 THR A C 1
ATOM 2616 O O . THR A 1 331 ? -82.995 -8.370 108.632 1.00 92.75 331 THR A O 1
ATOM 2619 N N . ASN A 1 332 ? -82.786 -6.932 106.923 1.00 92.31 332 ASN A N 1
ATOM 2620 C CA . ASN A 1 332 ? -83.482 -5.818 107.559 1.00 92.31 332 ASN A CA 1
ATOM 2621 C C . ASN A 1 332 ? -84.952 -6.162 107.837 1.00 92.31 332 ASN A C 1
ATOM 2623 O O . ASN A 1 332 ? -85.438 -5.918 108.943 1.00 92.31 332 ASN A O 1
ATOM 2627 N N . GLN A 1 333 ? -85.645 -6.793 106.882 1.00 92.69 333 GLN A N 1
ATOM 2628 C CA . GLN A 1 333 ? -87.018 -7.278 107.067 1.00 92.69 333 GLN A CA 1
ATOM 2629 C C . GLN A 1 333 ? -87.114 -8.309 108.203 1.00 92.69 333 GLN A C 1
ATOM 2631 O O . GLN A 1 333 ? -87.982 -8.182 109.070 1.00 92.69 333 GLN A O 1
ATOM 2636 N N . ILE A 1 334 ? -86.210 -9.296 108.244 1.00 91.50 334 ILE A N 1
ATOM 2637 C CA . ILE A 1 334 ? -86.141 -10.305 109.314 1.00 91.50 334 ILE A CA 1
ATOM 2638 C C . ILE A 1 334 ? -85.842 -9.641 110.659 1.00 91.50 334 ILE A C 1
ATOM 2640 O O . ILE A 1 334 ? -86.535 -9.915 111.632 1.00 91.50 334 ILE A O 1
ATOM 2644 N N . THR A 1 335 ? -84.868 -8.734 110.724 1.00 91.38 335 THR A N 1
ATOM 2645 C CA . THR A 1 335 ? -84.501 -8.014 111.954 1.00 91.38 335 THR A CA 1
ATOM 2646 C C . THR A 1 335 ? -85.679 -7.199 112.489 1.00 91.38 335 THR A C 1
ATOM 2648 O O . THR A 1 335 ? -85.965 -7.217 113.687 1.00 91.38 335 THR A O 1
ATOM 2651 N N . ALA A 1 336 ? -86.419 -6.520 111.608 1.00 89.81 336 ALA A N 1
ATOM 2652 C CA . ALA A 1 336 ? -87.637 -5.805 111.976 1.00 89.81 336 ALA A CA 1
ATOM 2653 C C . ALA A 1 336 ? -88.731 -6.759 112.488 1.00 89.81 336 ALA A C 1
ATOM 2655 O O . ALA A 1 336 ? -89.381 -6.468 113.494 1.00 89.81 336 ALA A O 1
ATOM 2656 N N . ALA A 1 337 ? -88.926 -7.907 111.832 1.00 88.75 337 ALA A N 1
ATOM 2657 C CA . ALA A 1 337 ? -89.859 -8.937 112.285 1.00 88.75 337 ALA A CA 1
ATOM 2658 C C . ALA A 1 337 ? -89.455 -9.522 113.649 1.00 88.75 337 ALA A C 1
ATOM 2660 O O . ALA A 1 337 ? -90.306 -9.687 114.522 1.00 88.75 337 ALA A O 1
ATOM 2661 N N . MET A 1 338 ? -88.161 -9.766 113.861 1.00 88.56 338 MET A N 1
ATOM 2662 C CA . MET A 1 338 ? -87.595 -10.269 115.109 1.00 88.56 338 MET A CA 1
ATOM 2663 C C . MET A 1 338 ? -87.805 -9.271 116.253 1.00 88.56 338 MET A C 1
ATOM 2665 O O . MET A 1 338 ? -88.344 -9.661 117.283 1.00 88.56 338 MET A O 1
ATOM 2669 N N . LYS A 1 339 ? -87.540 -7.972 116.043 1.00 88.31 339 LYS A N 1
ATOM 2670 C CA . LYS A 1 339 ? -87.862 -6.913 117.021 1.00 88.31 339 LYS A CA 1
ATOM 2671 C C . LYS A 1 339 ? -89.350 -6.866 117.375 1.00 88.31 339 LYS A C 1
ATOM 2673 O O . LYS A 1 339 ? -89.696 -6.708 118.541 1.00 88.31 339 LYS A O 1
ATOM 2678 N N . ARG A 1 340 ? -90.250 -7.016 116.394 1.00 86.12 340 ARG A N 1
ATOM 2679 C CA . ARG A 1 340 ? -91.703 -7.083 116.659 1.00 86.12 340 ARG A CA 1
ATOM 2680 C C . ARG A 1 340 ? -92.071 -8.311 117.494 1.00 86.12 340 ARG A C 1
ATOM 2682 O O . ARG A 1 340 ? -92.920 -8.209 118.377 1.00 86.12 340 ARG A O 1
ATOM 2689 N N . MET A 1 341 ? -91.460 -9.464 117.214 1.00 83.19 341 MET A N 1
ATOM 2690 C CA . MET A 1 341 ? -91.654 -10.678 118.012 1.00 83.19 341 MET A CA 1
ATOM 2691 C C . MET A 1 341 ? -91.113 -10.514 119.434 1.00 83.19 341 MET A C 1
ATOM 2693 O O . MET A 1 341 ? -91.801 -10.885 120.376 1.00 83.19 341 MET A O 1
ATOM 2697 N N . GLU A 1 342 ? -89.944 -9.904 119.604 1.00 85.50 342 GLU A N 1
ATOM 2698 C CA . GLU A 1 342 ? -89.334 -9.629 120.908 1.00 85.50 342 GLU A CA 1
ATOM 2699 C C . GLU A 1 342 ? -90.166 -8.639 121.735 1.00 85.50 342 GLU A C 1
ATOM 2701 O O . GLU A 1 342 ? -90.421 -8.871 122.912 1.00 85.50 342 GLU A O 1
ATOM 2706 N N . GLN A 1 343 ? -90.703 -7.586 121.110 1.00 83.94 343 GLN A N 1
ATOM 2707 C CA . GLN A 1 343 ? -91.672 -6.688 121.747 1.00 83.94 343 GLN A CA 1
ATOM 2708 C C . GLN A 1 343 ? -92.939 -7.431 122.189 1.00 83.94 343 GLN A C 1
ATOM 2710 O O . GLN A 1 343 ? -93.412 -7.214 123.302 1.00 83.94 343 GLN A O 1
ATOM 2715 N N . ARG A 1 344 ? -93.478 -8.333 121.353 1.00 82.69 344 ARG A N 1
ATOM 2716 C CA . ARG A 1 344 ? -94.615 -9.191 121.733 1.00 82.69 344 ARG A CA 1
ATOM 2717 C C . ARG A 1 344 ? -94.263 -10.134 122.881 1.00 82.69 344 ARG A C 1
ATOM 2719 O O . ARG A 1 344 ? -95.080 -10.298 123.778 1.00 82.69 344 ARG A O 1
ATOM 2726 N N . TYR A 1 345 ? -93.075 -10.732 122.871 1.00 79.56 345 TYR A N 1
ATOM 2727 C CA . TYR A 1 345 ? -92.596 -11.602 123.943 1.00 79.56 345 TYR A CA 1
ATOM 2728 C C . TYR A 1 345 ? -92.440 -10.833 125.257 1.00 79.56 345 TYR A C 1
ATOM 2730 O O . TYR A 1 345 ? -92.963 -11.269 126.274 1.00 79.56 345 TYR A O 1
ATOM 2738 N N . ASN A 1 346 ? -91.812 -9.656 125.237 1.00 77.75 346 ASN A N 1
ATOM 2739 C CA . ASN A 1 346 ? -91.672 -8.799 126.414 1.00 77.75 346 ASN A CA 1
ATOM 2740 C C . ASN A 1 346 ? -93.033 -8.315 126.933 1.00 77.75 346 ASN A C 1
ATOM 2742 O O . ASN A 1 346 ? -93.242 -8.287 128.139 1.00 77.75 346 ASN A O 1
ATOM 2746 N N . PHE A 1 347 ? -93.980 -8.002 126.044 1.00 76.19 347 PHE A N 1
ATOM 2747 C CA . PHE A 1 347 ? -95.360 -7.680 126.418 1.00 76.19 347 PHE A CA 1
ATOM 2748 C C . PHE A 1 347 ? -96.077 -8.870 127.084 1.00 76.19 347 PHE A C 1
ATOM 2750 O O . PHE A 1 347 ? -96.733 -8.706 128.110 1.00 76.19 347 PHE A O 1
ATOM 2757 N N . LEU A 1 348 ? -95.920 -10.083 126.546 1.00 73.44 348 LEU A N 1
ATOM 2758 C CA . LEU A 1 348 ? -96.478 -11.313 127.124 1.00 73.44 348 LEU A CA 1
ATOM 2759 C C . LEU A 1 348 ? -95.802 -11.701 128.453 1.00 73.44 348 LEU A C 1
ATOM 2761 O O . LEU A 1 348 ? -96.485 -12.125 129.382 1.00 73.44 348 LEU A O 1
ATOM 2765 N N . SER A 1 349 ? -94.485 -11.520 128.561 1.00 70.00 349 SER A N 1
ATOM 2766 C CA . SER A 1 349 ? -93.685 -11.750 129.770 1.00 70.00 349 SER A CA 1
ATOM 2767 C C . SER A 1 349 ? -94.041 -10.757 130.883 1.00 70.00 349 SER A C 1
ATOM 2769 O O . SER A 1 349 ? -94.281 -11.163 132.019 1.00 70.00 349 SER A O 1
ATOM 2771 N N . ALA A 1 350 ? -94.191 -9.469 130.554 1.00 64.81 350 ALA A N 1
ATOM 2772 C CA . ALA A 1 350 ? -94.664 -8.447 131.488 1.00 64.81 350 ALA A CA 1
ATOM 2773 C C . ALA A 1 350 ? -96.085 -8.749 131.997 1.00 64.81 350 ALA A C 1
ATOM 2775 O O . ALA A 1 350 ? -96.352 -8.601 133.188 1.00 64.81 350 ALA A O 1
ATOM 2776 N N . ASN A 1 351 ? -96.973 -9.256 131.133 1.00 59.81 351 ASN A N 1
ATOM 2777 C CA . ASN A 1 351 ? -98.299 -9.721 131.548 1.00 59.81 351 ASN A CA 1
ATOM 2778 C C . ASN A 1 351 ? -98.252 -10.989 132.422 1.00 59.81 351 ASN A C 1
ATOM 2780 O O . ASN A 1 351 ? -99.097 -11.135 133.300 1.00 59.81 351 ASN A O 1
ATOM 2784 N N . CYS A 1 352 ? -97.275 -11.885 132.239 1.00 56.72 352 CYS A N 1
ATOM 2785 C CA . CYS A 1 352 ? -97.079 -13.031 133.137 1.00 56.72 352 CYS A CA 1
ATOM 2786 C C . CYS A 1 352 ? -96.557 -12.609 134.518 1.00 56.72 352 CYS A C 1
ATOM 2788 O O . CYS A 1 352 ? -97.049 -13.119 135.519 1.00 56.72 352 CYS A O 1
ATOM 2790 N N . HIS A 1 353 ? -95.635 -11.643 134.599 1.00 53.84 353 HIS A N 1
ATOM 2791 C CA . HIS A 1 353 ? -95.165 -11.103 135.882 1.00 53.84 353 HIS A CA 1
ATOM 2792 C C . HIS A 1 353 ? -96.240 -10.306 136.638 1.00 53.84 353 HIS A C 1
ATOM 2794 O O . HIS A 1 353 ? -96.203 -10.252 137.863 1.00 53.84 353 HIS A O 1
ATOM 2800 N N . PHE A 1 354 ? -97.228 -9.737 135.939 1.00 51.78 354 PHE A N 1
ATOM 2801 C CA . PHE A 1 354 ? -98.391 -9.097 136.568 1.00 51.78 354 PHE A CA 1
ATOM 2802 C C . PHE A 1 354 ? -99.415 -10.110 137.122 1.00 51.78 354 PHE A C 1
ATOM 2804 O O . PHE A 1 354 ? -100.248 -9.753 137.949 1.00 51.78 354 PHE A O 1
ATOM 2811 N N . LEU A 1 355 ? -99.354 -11.375 136.687 1.00 49.06 355 LEU A N 1
ATOM 2812 C CA . LEU A 1 355 ? -100.233 -12.461 137.144 1.00 49.06 355 LEU A CA 1
ATOM 2813 C C . LEU A 1 355 ? -99.615 -13.333 138.249 1.00 49.06 355 LEU A C 1
ATOM 2815 O O . LEU A 1 355 ? -100.295 -14.212 138.771 1.00 49.06 355 LEU A O 1
ATOM 2819 N N . SER A 1 356 ? -98.361 -13.085 138.630 1.00 46.53 356 SER A N 1
ATOM 2820 C CA . SER A 1 356 ? -97.675 -13.767 139.735 1.00 46.53 356 SER A CA 1
ATOM 2821 C C . SER A 1 356 ? -97.303 -12.797 140.863 1.00 46.53 356 SER A C 1
ATOM 2823 O O . SER A 1 356 ? -96.173 -12.830 141.357 1.00 46.53 356 SER A O 1
ATOM 2825 N N . GLY A 1 357 ? -98.231 -11.891 141.190 1.00 48.25 357 GLY A N 1
ATOM 2826 C CA . GLY A 1 357 ? -98.233 -11.177 142.468 1.00 48.25 357 GLY A CA 1
ATOM 2827 C C . GLY A 1 357 ? -98.406 -12.113 143.656 1.00 48.25 357 GLY A C 1
ATOM 2828 O O . GLY A 1 357 ? -98.931 -13.234 143.457 1.00 48.25 357 GLY A O 1
#

Foldseek 3Di:
DVVVLVVLLVQLLCLLVVCLVVLVVVVDAAEPPPVSVLSNLVSVLVLLPFQWDQDPDPPDDGLDSLVLLLCLCVQPVVCVVLLVCLVPAPPDDDSQLSNSSSCQVCLQVLCNLVSLVSSQVPVVVVVVTGDCPRSSNDPSVVVSSVSSNSSSPHHYDYPSHPDPSVDDDDDDDCPVVPDDDDDDDDDPPPNVVVVVVVVVVVVVVVVVVVVVVVVVVVVVVVVVVVVVVVVVVVVVVVVVVVVVVVVVVVVVVVVVVVVVVVVVVVVVVVVVVVVVVVVVVVVVVVVVVVVVVVVVVVVVVVVVVVVVVVVVVVVVVVVVVVVVVVVVVVVVVVVVVVVVVVVVVVVVVVVVVVVVD

Radius of gyration: 66.17 Å; chains: 1; bounding box: 154×33×199 Å

Organism: Callorhinchus milii (NCBI:txid7868)

InterPro domains:
  IPR004012 RUN domain [PF02759] (39-161)
  IPR004012 RUN domain [PS50826] (31-163)
  IPR004012 RUN domain [SM00593] (99-161)
  IPR037213 RUN domain superfamily [G3DSA:1.20.58.900] (1-173)
  IPR037213 RUN domain superfamily [SSF140741] (4-167)
  IPR047335 RUN and FYVE domain-containing protein 1-3 [PTHR45956] (1-238)

pLDDT: mean 86.12, std 15.22, range [33.94, 98.25]

Secondary structure (DSSP, 8-state):
-HHHHHHHHHHHHHHHHHHHHHHHHH-S-B-TT-HHHHHHHHHHHHHHHTTB-----SSS----THHHHHTHHHH-GGGHHHHHHHHT-TT--SHHHHHHHHHHHHHHTT-HHHHHHHHHHTHHHHTTTB-TTSGGGSHHHHHHHHHHGGGGG--B----SS---SSPPPPP-GGGG-----------TTHHHHHHHHHHHHHHHHHHHHHHHHHHHHHHHHHHHHHHHHHHHHHHHHHHHHHHHHHHHHHHHHHHHHHHHHHHHHHHHHHHHHHHHHHHHHHHHHHHHHHHHHHHHHHHHHHHHHHHHHHHHHHHHHHHHHHHHHHHHHHHHHHHHHHHHHHHHHHHHHHHHHS--

Sequence (357 aa):
MAIERANLLNMANLSIKGLIESALSFGRTLDSDYAPLQQFFVVMEHCLKHGLKVKKSFLGHNKSLWGPLELVEKLCPEAGEVVASVRDLPGLKTPLGRARAWLRLAMMQKKLADYLRCLMIRKDLLSEFYEDTALIMEEEGAVIVGLLVGLNVIDANLCVKGEDLDSLVGVIDFSFYLKNDEENSGCCERDGQIAAILDQKNYVEELNRQLNSTVNGLQGRVDTLEKANTKLIEEVIILFHVRQNLYRSALSTHWEVESDLLAQVGMKHEMELAMKLLEKDVHEKQDALISLREQLEEVKAINVEMFRKLQGSEDGLKHKSEMMGRLEEKTNQITAAMKRMEQRYNFLSANCHFLSG